Protein AF-A0A543CCF9-F1 (afdb_monomer_lite)

Organism: NCBI:txid1490222

InterPro domains:
  IPR021235 Protein of unknown function DUF2637 [PF10935] (17-139)

Secondary structure (DSSP, 8-state):
--HHHHHHHHHHHHHHHHHHHHHHHHHHHHHHHHHHHHHHTT--THHHHHHHHHHHHHHHHHHHHHHHHHHHTTTGGG-GGGHHHHHHHHHHHHHHHHHHHHHHHTT-----HHHHHHHHHHHHHHHHHHHHHHHHHHHHHHHHTS--------TTTHHHHHHHHHHHHHHHHTTPPPPHHHHHHHHT--HHHHHHHHHHHHHHHHHTT-

Structure (mmCIF, N/CA/C/O backbone):
data_AF-A0A543CCF9-F1
#
_entry.id   AF-A0A543CCF9-F1
#
loop_
_atom_site.group_PDB
_atom_site.id
_atom_site.type_symbol
_atom_site.label_atom_id
_atom_site.label_alt_id
_atom_site.label_comp_id
_atom_site.label_asym_id
_atom_site.label_entity_id
_atom_site.label_seq_id
_atom_site.pdbx_PDB_ins_code
_atom_site.Cartn_x
_atom_site.Cartn_y
_atom_site.Cartn_z
_atom_site.occupancy
_atom_site.B_iso_or_equiv
_atom_site.auth_seq_id
_atom_site.auth_comp_id
_atom_site.auth_asym_id
_atom_site.auth_atom_id
_atom_site.pdbx_PDB_model_num
ATOM 1 N N . MET A 1 1 ? -33.765 10.198 -21.885 1.00 61.25 1 MET A N 1
ATOM 2 C CA . MET A 1 1 ? -32.516 10.783 -21.337 1.00 61.25 1 MET A CA 1
ATOM 3 C C . MET A 1 1 ? -32.286 12.115 -22.049 1.00 61.25 1 MET A C 1
ATOM 5 O O . MET A 1 1 ? -32.436 12.131 -23.263 1.00 61.25 1 MET A O 1
ATOM 9 N N . SER A 1 2 ? -32.039 13.236 -21.355 1.00 86.75 2 SER A N 1
ATOM 10 C CA . SER A 1 2 ? -31.887 14.538 -22.040 1.00 86.75 2 SER A CA 1
ATOM 11 C C . SER A 1 2 ? -30.542 14.617 -22.780 1.00 86.75 2 SER A C 1
ATOM 13 O O . SER A 1 2 ? -29.567 14.004 -22.338 1.00 86.75 2 SER A O 1
ATOM 15 N N . ALA A 1 3 ? -30.461 15.388 -23.872 1.00 85.94 3 ALA A N 1
ATOM 16 C CA . ALA A 1 3 ? -29.223 15.572 -24.645 1.00 85.94 3 ALA A CA 1
ATOM 17 C C . ALA A 1 3 ? -28.039 16.038 -23.771 1.00 85.94 3 ALA A C 1
ATOM 19 O O . ALA A 1 3 ? -26.904 15.611 -23.967 1.00 85.94 3 ALA A O 1
ATOM 20 N N . ARG A 1 4 ? -28.318 16.839 -22.731 1.00 86.94 4 ARG A N 1
ATOM 21 C CA . ARG A 1 4 ? -27.327 17.304 -21.750 1.00 86.94 4 ARG A CA 1
ATOM 22 C C . ARG A 1 4 ? -26.763 16.166 -20.894 1.00 86.94 4 ARG A C 1
ATOM 24 O O . ARG A 1 4 ? -25.576 16.170 -20.580 1.00 86.94 4 ARG A O 1
ATOM 31 N N . THR A 1 5 ? -27.593 15.193 -20.517 1.00 87.88 5 THR A N 1
ATOM 32 C CA . THR A 1 5 ? -27.150 14.015 -19.757 1.00 87.88 5 THR A CA 1
ATOM 33 C C . THR A 1 5 ? -26.280 13.105 -20.624 1.00 87.88 5 THR A C 1
ATOM 35 O O . THR A 1 5 ? -25.243 12.655 -20.152 1.00 87.88 5 THR A O 1
ATOM 38 N N . ILE A 1 6 ? -26.653 12.895 -21.893 1.00 88.88 6 ILE A N 1
ATOM 39 C CA . ILE A 1 6 ? -25.871 12.086 -22.843 1.00 88.88 6 ILE A CA 1
ATOM 40 C C . ILE A 1 6 ? -24.497 12.719 -23.078 1.00 88.88 6 ILE A C 1
ATOM 42 O O . ILE A 1 6 ? -23.485 12.046 -22.905 1.00 88.88 6 ILE A O 1
ATOM 46 N N . ALA A 1 7 ? -24.450 14.020 -23.387 1.00 90.75 7 ALA A N 1
ATOM 47 C CA . ALA A 1 7 ? -23.193 14.737 -23.594 1.00 90.75 7 ALA A CA 1
ATOM 48 C C . ALA A 1 7 ? -22.277 14.642 -22.364 1.00 90.75 7 ALA A C 1
ATOM 50 O O . ALA A 1 7 ? -21.108 14.298 -22.496 1.00 90.75 7 ALA A O 1
ATOM 51 N N . ARG A 1 8 ? -22.821 14.844 -21.154 1.00 90.50 8 ARG A N 1
ATOM 52 C CA . ARG A 1 8 ? -22.061 14.702 -19.903 1.00 90.50 8 ARG A CA 1
ATOM 53 C C . ARG A 1 8 ? -21.495 13.292 -19.728 1.00 90.50 8 ARG A C 1
ATOM 55 O O . ARG A 1 8 ? -20.324 13.160 -19.389 1.00 90.50 8 ARG A O 1
ATOM 62 N N . THR A 1 9 ? -22.301 12.252 -19.938 1.00 92.06 9 THR A N 1
ATOM 63 C CA . THR A 1 9 ? -21.843 10.860 -19.806 1.00 92.06 9 THR A CA 1
ATOM 64 C C . THR A 1 9 ? -20.747 10.538 -20.815 1.00 92.06 9 THR A C 1
ATOM 66 O O . THR A 1 9 ? -19.740 9.948 -20.438 1.00 92.06 9 THR A O 1
ATOM 69 N N . VAL A 1 10 ? -20.900 10.976 -22.068 1.00 94.81 10 VAL A N 1
ATOM 70 C CA . VAL A 1 10 ? -19.885 10.791 -23.113 1.00 94.81 10 VAL A CA 1
ATOM 71 C C . VAL A 1 10 ? -18.591 11.517 -22.750 1.00 94.81 10 VAL A C 1
ATOM 73 O O . VAL A 1 10 ? -17.527 10.913 -22.820 1.00 94.81 10 VAL A O 1
ATOM 76 N N . THR A 1 11 ? -18.655 12.771 -22.294 1.00 93.56 11 THR A N 1
ATOM 77 C CA . THR A 1 11 ? -17.462 13.516 -21.867 1.00 93.56 11 THR A CA 1
ATOM 78 C C . THR A 1 11 ? -16.749 12.830 -20.704 1.00 93.56 11 THR A C 1
ATOM 80 O O . THR A 1 11 ? -15.538 12.654 -20.763 1.00 93.56 11 THR A O 1
ATOM 83 N N . VAL A 1 12 ? -17.479 12.392 -19.673 1.00 95.25 12 VAL A N 1
ATOM 84 C CA . VAL A 1 12 ? -16.885 11.673 -18.533 1.00 95.25 12 VAL A CA 1
ATOM 85 C C . VAL A 1 12 ? -16.248 10.357 -18.983 1.00 95.25 12 VAL A C 1
ATOM 87 O O . VAL A 1 12 ? -15.141 10.045 -18.552 1.00 95.25 12 VAL A O 1
ATOM 90 N N . ALA A 1 13 ? -16.906 9.608 -19.871 1.00 93.62 13 ALA A N 1
ATOM 91 C CA . ALA A 1 13 ? -16.356 8.370 -20.413 1.00 93.62 13 ALA A CA 1
ATOM 92 C C . ALA A 1 13 ? -15.065 8.624 -21.205 1.00 93.62 13 ALA A C 1
ATOM 94 O O . ALA A 1 13 ? -14.069 7.943 -20.980 1.00 93.62 13 ALA A O 1
ATOM 95 N N . LEU A 1 14 ? -15.048 9.640 -22.073 1.00 95.19 14 LEU A N 1
ATOM 96 C CA . LEU A 1 14 ? -13.860 10.020 -22.841 1.00 95.19 14 LEU A CA 1
ATOM 97 C C . LEU A 1 14 ? -12.712 10.479 -21.937 1.00 95.19 14 LEU A C 1
ATOM 99 O O . LEU A 1 14 ? -11.577 10.065 -22.151 1.00 95.19 14 LEU A O 1
ATOM 103 N N . MET A 1 15 ? -12.997 11.278 -20.904 1.00 89.81 15 MET A N 1
ATOM 104 C CA . MET A 1 15 ? -11.997 11.664 -19.902 1.00 89.81 15 MET A CA 1
ATOM 105 C C . MET A 1 15 ? -11.441 10.439 -19.172 1.00 89.81 15 MET A C 1
ATOM 107 O O . MET A 1 15 ? -10.231 10.331 -19.008 1.00 89.81 15 MET A O 1
ATOM 111 N N . GLY A 1 16 ? -12.304 9.500 -18.773 1.00 92.06 16 GLY A N 1
ATOM 112 C CA . GLY A 1 16 ? -11.886 8.255 -18.131 1.00 92.06 16 GLY A CA 1
ATOM 113 C C . GLY A 1 16 ? -10.968 7.420 -19.024 1.00 92.06 16 GLY A C 1
ATOM 114 O O . GLY A 1 16 ? -9.906 6.995 -18.580 1.00 92.06 16 GLY A O 1
ATOM 115 N N . VAL A 1 17 ? -11.329 7.248 -20.299 1.00 93.94 17 VAL A N 1
ATOM 116 C CA . VAL A 1 17 ? -10.490 6.545 -21.283 1.00 93.94 17 VAL A CA 1
ATOM 117 C C . VAL A 1 17 ? -9.148 7.254 -21.469 1.00 93.94 17 VAL A C 1
ATOM 119 O O . VAL A 1 17 ? -8.111 6.599 -21.435 1.00 93.94 17 VAL A O 1
ATOM 122 N N . ALA A 1 18 ? -9.145 8.581 -21.615 1.00 89.75 18 ALA A N 1
ATOM 123 C CA . ALA A 1 18 ? -7.915 9.353 -21.782 1.00 89.75 18 ALA A CA 1
ATOM 124 C C . ALA A 1 18 ? -6.978 9.228 -20.569 1.00 89.75 18 ALA A C 1
ATOM 126 O O . ALA A 1 18 ? -5.776 9.042 -20.742 1.00 89.75 18 ALA A O 1
ATOM 127 N N . VAL A 1 19 ? -7.525 9.272 -19.348 1.00 93.31 19 VAL A N 1
ATOM 128 C CA . VAL A 1 19 ? -6.752 9.064 -18.116 1.00 93.31 19 VAL A CA 1
ATOM 129 C C . VAL A 1 19 ? 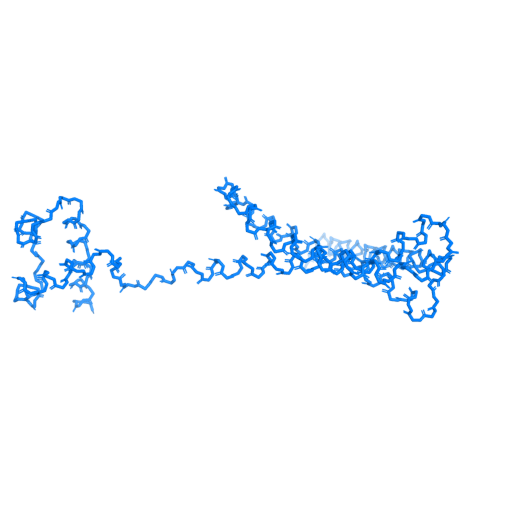-6.164 7.656 -18.074 1.00 93.31 19 VAL A C 1
ATOM 131 O O . VAL A 1 19 ? -4.975 7.522 -17.816 1.00 93.31 19 VAL A O 1
ATOM 134 N N . LEU A 1 20 ? -6.946 6.618 -18.387 1.00 91.31 20 LEU A N 1
ATOM 135 C CA . LEU A 1 20 ? -6.449 5.237 -18.403 1.00 91.31 20 LEU A CA 1
ATOM 136 C C . LEU A 1 20 ? -5.295 5.048 -19.396 1.00 91.31 20 LEU A C 1
ATOM 138 O O . LEU A 1 20 ? -4.309 4.394 -19.066 1.00 91.31 20 LEU A O 1
ATOM 142 N N . VAL A 1 21 ? -5.399 5.645 -20.587 1.00 90.94 21 VAL A N 1
ATOM 143 C CA . VAL A 1 21 ? -4.328 5.608 -21.594 1.00 90.94 21 VAL A CA 1
ATOM 144 C C . VAL A 1 21 ? -3.075 6.319 -21.082 1.00 90.94 21 VAL A C 1
ATOM 146 O O . VAL A 1 21 ? -1.991 5.749 -21.154 1.00 90.94 21 VAL A O 1
ATOM 149 N N . ALA A 1 22 ? -3.214 7.521 -20.518 1.00 84.94 22 ALA A N 1
ATOM 150 C CA . ALA A 1 22 ? -2.084 8.271 -19.969 1.00 84.94 22 ALA A CA 1
ATOM 151 C C . ALA A 1 22 ? -1.413 7.543 -18.790 1.00 84.94 22 ALA A C 1
ATOM 153 O O . ALA A 1 22 ? -0.189 7.523 -18.690 1.00 84.94 22 ALA A O 1
ATOM 154 N N . THR A 1 23 ? -2.195 6.902 -17.914 1.00 81.06 23 THR A N 1
ATOM 155 C CA . THR A 1 23 ? -1.664 6.074 -16.823 1.00 81.06 23 THR A CA 1
ATOM 156 C C . THR A 1 23 ? -0.923 4.854 -17.359 1.00 81.06 23 THR A C 1
ATOM 158 O O . THR A 1 23 ? 0.157 4.544 -16.864 1.00 81.06 23 THR A O 1
ATOM 161 N N . GLY A 1 24 ? -1.465 4.179 -18.377 1.00 85.00 24 GLY A N 1
ATOM 162 C CA . GLY A 1 24 ? -0.802 3.044 -19.019 1.00 85.00 24 GLY A CA 1
ATOM 163 C C . GLY A 1 24 ? 0.536 3.425 -19.661 1.00 85.00 24 GLY A C 1
ATOM 164 O O . GLY A 1 24 ? 1.522 2.716 -19.473 1.00 85.00 24 GLY A O 1
ATOM 165 N N . ASP A 1 25 ? 0.590 4.562 -20.360 1.00 84.81 25 ASP A N 1
ATOM 166 C CA . ASP A 1 25 ? 1.826 5.090 -20.953 1.00 84.81 25 ASP A CA 1
ATOM 167 C C . ASP A 1 25 ? 2.860 5.459 -19.880 1.00 84.81 25 ASP A C 1
ATOM 169 O O . ASP A 1 25 ? 4.002 4.999 -19.927 1.00 84.81 25 ASP A O 1
ATOM 173 N N . GLY A 1 26 ? 2.443 6.196 -18.846 1.00 75.12 26 GLY A N 1
ATOM 174 C CA . GLY A 1 26 ? 3.312 6.536 -17.718 1.00 75.12 26 GLY A CA 1
ATOM 175 C C . GLY A 1 26 ? 3.850 5.299 -16.991 1.00 75.12 26 GLY A C 1
ATOM 176 O O . GLY A 1 26 ? 5.027 5.255 -16.632 1.00 75.12 26 GLY A O 1
ATOM 177 N N . PHE A 1 27 ? 3.024 4.261 -16.830 1.00 81.25 27 PHE A N 1
ATOM 178 C CA . PHE A 1 27 ? 3.447 2.984 -16.256 1.00 81.25 27 PHE A CA 1
ATOM 179 C C . PHE A 1 27 ? 4.501 2.291 -17.130 1.00 81.25 27 PHE A C 1
ATOM 181 O O . PHE A 1 27 ? 5.535 1.860 -16.620 1.00 81.25 27 PHE A O 1
ATOM 188 N N . ALA A 1 28 ? 4.288 2.231 -18.447 1.00 81.50 28 ALA A N 1
ATOM 189 C CA . ALA A 1 28 ? 5.242 1.634 -19.378 1.00 81.50 28 ALA A CA 1
ATOM 190 C C . ALA A 1 28 ? 6.590 2.376 -19.383 1.00 81.50 28 ALA A C 1
ATOM 192 O O . ALA A 1 28 ? 7.643 1.737 -19.364 1.00 81.50 28 ALA A O 1
ATOM 193 N N . GLN A 1 29 ? 6.570 3.713 -19.351 1.00 76.25 29 GLN A N 1
ATOM 194 C CA . GLN A 1 29 ? 7.781 4.535 -19.271 1.00 76.25 29 GLN A CA 1
ATOM 195 C C . GLN A 1 29 ? 8.519 4.348 -17.940 1.00 76.25 29 GLN A C 1
ATOM 197 O O . GLN A 1 29 ? 9.740 4.190 -17.936 1.00 76.25 29 GLN A O 1
ATOM 202 N N . SER A 1 30 ? 7.789 4.307 -16.821 1.00 76.69 30 SER A N 1
ATOM 203 C CA . SER A 1 30 ? 8.354 4.033 -15.495 1.00 76.69 30 SER A CA 1
ATOM 204 C C . SER A 1 30 ? 9.035 2.661 -15.452 1.00 76.69 30 SER A C 1
ATOM 206 O O . SER A 1 30 ? 10.195 2.546 -15.048 1.00 76.69 30 SER A O 1
ATOM 208 N N . TYR A 1 31 ? 8.352 1.629 -15.960 1.00 87.62 31 TYR A N 1
ATOM 209 C CA . TYR A 1 31 ? 8.894 0.275 -16.040 1.00 87.62 31 TYR A CA 1
ATOM 210 C C . TYR A 1 31 ? 10.161 0.226 -16.900 1.00 87.62 31 TYR A C 1
ATOM 212 O O . TYR A 1 31 ? 11.178 -0.319 -16.470 1.00 87.62 31 TYR A O 1
ATOM 220 N N . ALA A 1 32 ? 10.124 0.818 -18.099 1.00 82.25 32 ALA A N 1
ATOM 221 C CA . ALA A 1 32 ? 11.263 0.843 -19.013 1.00 82.25 32 ALA A CA 1
ATOM 222 C C . ALA A 1 32 ? 12.471 1.579 -18.414 1.00 82.25 32 ALA A C 1
ATOM 224 O O . ALA A 1 32 ? 13.597 1.103 -18.547 1.00 82.25 32 ALA A O 1
ATOM 225 N N . GLY A 1 33 ? 12.243 2.693 -17.712 1.00 76.06 33 GLY A N 1
ATOM 226 C CA . GLY A 1 33 ? 13.294 3.440 -17.022 1.00 76.06 33 GLY A CA 1
ATOM 227 C C . GLY A 1 33 ? 13.956 2.631 -15.905 1.00 76.06 33 GLY A C 1
ATOM 228 O O . GLY A 1 33 ? 15.181 2.529 -15.864 1.00 76.06 33 GLY A O 1
ATOM 229 N N . LEU A 1 34 ? 13.162 1.998 -15.033 1.00 76.81 34 LEU A N 1
ATOM 230 C CA . LEU A 1 34 ? 13.679 1.159 -13.944 1.00 76.81 34 LEU A CA 1
ATOM 231 C C . LEU A 1 34 ? 14.393 -0.094 -14.465 1.00 76.81 34 LEU A C 1
ATOM 233 O O . LEU A 1 34 ? 15.421 -0.492 -13.917 1.00 76.81 34 LEU A O 1
ATOM 237 N N . TYR A 1 35 ? 13.871 -0.709 -15.527 1.00 83.62 35 TYR A N 1
ATOM 238 C CA . TYR A 1 35 ? 14.511 -1.845 -16.183 1.00 83.62 35 TYR A CA 1
ATOM 239 C C . TYR A 1 35 ? 15.852 -1.444 -16.812 1.00 83.62 35 TYR A C 1
ATOM 241 O O . TYR A 1 35 ? 16.854 -2.120 -16.584 1.00 83.62 35 TYR A O 1
ATOM 249 N N . GLY A 1 36 ? 15.885 -0.329 -17.552 1.00 80.25 36 GLY A N 1
ATOM 250 C CA . GLY A 1 36 ? 17.105 0.216 -18.150 1.00 80.25 36 GLY A CA 1
ATOM 251 C C . GLY A 1 36 ? 18.172 0.491 -17.094 1.00 80.25 36 GLY A C 1
ATOM 252 O O . GLY A 1 36 ? 19.283 -0.032 -17.187 1.00 80.25 36 GLY A O 1
ATOM 253 N N . TRP A 1 37 ? 17.790 1.181 -16.019 1.00 81.38 37 TRP A N 1
ATOM 254 C CA . TRP A 1 37 ? 18.670 1.442 -14.884 1.00 81.38 37 TRP A CA 1
ATOM 255 C C . TRP A 1 37 ? 19.217 0.147 -14.268 1.00 81.38 37 TRP A C 1
ATOM 257 O O . TRP A 1 37 ? 20.422 0.024 -14.065 1.00 81.38 37 TRP A O 1
ATOM 267 N N . ALA A 1 38 ? 18.372 -0.865 -14.046 1.00 78.88 38 ALA A N 1
ATOM 268 C CA . ALA A 1 38 ? 18.817 -2.158 -13.530 1.00 78.88 38 ALA A CA 1
ATOM 269 C C . ALA A 1 38 ? 19.849 -2.829 -14.456 1.00 78.88 38 ALA A C 1
ATOM 271 O O . ALA A 1 38 ? 20.854 -3.358 -13.976 1.00 78.88 38 ALA A O 1
ATOM 272 N N . THR A 1 39 ? 19.628 -2.782 -15.774 1.00 83.94 39 THR A N 1
ATOM 273 C CA . THR A 1 39 ? 20.552 -3.369 -16.756 1.00 83.94 39 THR A CA 1
ATOM 274 C C . THR A 1 39 ? 21.887 -2.647 -16.856 1.00 83.94 39 THR A C 1
ATOM 276 O O . THR A 1 39 ? 22.918 -3.305 -16.988 1.00 83.94 39 THR A O 1
ATOM 279 N N . GLU A 1 40 ? 21.885 -1.319 -16.744 1.00 81.12 40 GLU A N 1
ATOM 280 C CA . GLU A 1 40 ? 23.102 -0.502 -16.723 1.00 81.12 40 GLU A CA 1
ATOM 281 C C . GLU A 1 40 ? 23.945 -0.763 -15.466 1.00 81.12 40 GLU A C 1
ATOM 283 O O . GLU A 1 40 ? 25.168 -0.664 -15.512 1.00 81.12 40 GLU A O 1
ATOM 288 N N . HIS A 1 41 ? 23.307 -1.183 -14.369 1.00 75.31 41 HIS A N 1
ATOM 289 C CA . HIS A 1 41 ? 23.950 -1.464 -13.081 1.00 75.31 41 HIS A CA 1
ATOM 290 C C . HIS A 1 41 ? 24.211 -2.965 -12.851 1.00 75.31 41 HIS A C 1
ATOM 292 O O . HIS A 1 41 ? 24.316 -3.432 -11.716 1.00 75.31 41 HIS A O 1
ATOM 298 N N . GLY A 1 42 ? 24.321 -3.744 -13.933 1.00 74.06 42 GLY A N 1
ATOM 299 C CA . GLY A 1 42 ? 24.798 -5.132 -13.896 1.00 74.06 42 GLY A CA 1
ATOM 300 C C . GLY A 1 42 ? 23.758 -6.182 -13.490 1.00 74.06 42 GLY A C 1
ATOM 301 O O . GLY A 1 42 ? 24.094 -7.363 -13.353 1.00 74.06 42 GLY A O 1
ATOM 302 N N . LEU A 1 43 ? 22.484 -5.807 -13.320 1.00 75.56 43 LEU A N 1
ATOM 303 C CA . LEU A 1 43 ? 21.403 -6.786 -13.220 1.00 75.56 43 LEU A CA 1
ATOM 304 C C . LEU A 1 43 ? 21.039 -7.247 -14.634 1.00 75.56 43 LEU A C 1
ATOM 306 O O . LEU A 1 43 ? 20.688 -6.449 -15.493 1.00 75.56 43 LEU A O 1
ATOM 310 N N . HIS A 1 44 ? 21.084 -8.552 -14.893 1.00 81.00 44 HIS A N 1
ATOM 311 C CA . HIS A 1 44 ? 20.765 -9.101 -16.213 1.00 81.00 44 HIS A CA 1
ATOM 312 C C . HIS A 1 44 ? 19.690 -10.186 -16.146 1.00 81.00 44 HIS A C 1
ATOM 314 O O . HIS A 1 44 ? 19.450 -10.810 -15.106 1.00 81.00 44 HIS A O 1
ATOM 320 N N . GLY A 1 45 ? 19.034 -10.408 -17.288 1.00 85.00 45 GLY A N 1
ATOM 321 C CA . GLY A 1 45 ? 17.998 -11.423 -17.455 1.00 85.00 45 GLY A CA 1
ATOM 322 C C . GLY A 1 45 ? 16.820 -11.215 -16.503 1.00 85.00 45 GLY A C 1
ATOM 323 O O . GLY A 1 45 ? 16.311 -10.105 -16.344 1.00 85.00 45 GLY A O 1
ATOM 324 N N . TRP A 1 46 ? 16.400 -12.290 -15.838 1.00 84.06 46 TRP A N 1
ATOM 325 C CA . TRP A 1 46 ? 15.230 -12.288 -14.955 1.00 84.06 46 TRP A CA 1
ATOM 326 C C . TRP A 1 46 ? 15.358 -11.325 -13.760 1.00 84.06 46 TRP A C 1
ATOM 328 O O . TRP A 1 46 ? 14.346 -10.825 -13.267 1.00 84.06 46 TRP A O 1
ATOM 338 N N . LYS A 1 47 ? 16.585 -11.017 -13.309 1.00 75.81 47 LYS A N 1
ATOM 339 C CA . LYS A 1 47 ? 16.821 -10.097 -12.183 1.00 75.81 47 LYS A CA 1
ATOM 340 C C . LYS A 1 47 ? 16.469 -8.653 -12.540 1.00 75.81 47 LYS A C 1
ATOM 342 O O . LYS A 1 47 ? 15.802 -7.988 -11.756 1.00 75.81 47 LYS A O 1
ATOM 347 N N . ALA A 1 48 ? 16.853 -8.195 -13.733 1.00 79.75 48 ALA A N 1
ATOM 348 C CA . ALA A 1 48 ? 16.496 -6.860 -14.214 1.00 79.75 48 ALA A CA 1
ATOM 349 C C . ALA A 1 48 ? 14.988 -6.723 -14.451 1.00 79.75 48 ALA A C 1
ATOM 351 O O . ALA A 1 48 ? 14.401 -5.713 -14.086 1.00 79.75 48 ALA A O 1
ATOM 352 N N . GLN A 1 49 ? 14.341 -7.764 -14.988 1.00 85.06 49 GLN A N 1
ATOM 353 C CA . GLN A 1 49 ? 12.885 -7.777 -15.204 1.00 85.06 49 GLN A CA 1
ATOM 354 C C . GLN A 1 49 ? 12.088 -7.719 -13.892 1.00 85.06 49 GLN A C 1
ATOM 356 O O . GLN A 1 49 ? 10.995 -7.154 -13.851 1.00 85.06 49 GLN A O 1
ATOM 361 N N . SER A 1 50 ? 12.638 -8.295 -12.819 1.00 79.38 50 SER A N 1
ATOM 362 C CA . SER A 1 50 ? 12.001 -8.338 -11.497 1.00 79.38 50 SER A CA 1
ATOM 363 C C . SER A 1 50 ? 12.201 -7.052 -10.688 1.00 79.38 50 SER A C 1
ATOM 365 O O . SER A 1 50 ? 11.459 -6.811 -9.738 1.00 79.38 50 SER A O 1
ATOM 367 N N . PHE A 1 51 ? 13.188 -6.223 -11.043 1.00 80.19 51 PHE A N 1
ATOM 368 C CA . PHE A 1 51 ? 13.526 -5.014 -10.295 1.00 80.19 51 PHE A CA 1
ATOM 369 C C . PHE A 1 51 ? 12.387 -3.973 -10.276 1.00 80.19 51 PHE A C 1
ATOM 371 O O . PHE A 1 51 ? 11.995 -3.583 -9.174 1.00 80.19 51 PHE A O 1
ATOM 378 N N . PRO A 1 52 ? 11.771 -3.585 -11.415 1.00 82.19 52 PRO A N 1
ATOM 379 C CA . PRO A 1 52 ? 10.623 -2.677 -11.396 1.00 82.19 52 PRO A CA 1
ATOM 380 C C . PRO A 1 52 ? 9.437 -3.238 -10.597 1.00 82.19 52 PRO A C 1
ATOM 382 O O . PRO A 1 52 ? 8.847 -2.530 -9.790 1.00 82.19 52 PRO A O 1
ATOM 385 N N . LEU A 1 53 ? 9.152 -4.540 -10.733 1.00 83.50 53 LEU A N 1
ATOM 386 C CA . LEU A 1 53 ? 8.050 -5.202 -10.017 1.00 83.50 53 LEU A CA 1
ATOM 387 C C . LEU A 1 53 ? 8.229 -5.161 -8.494 1.00 83.50 53 LEU A C 1
ATOM 389 O O . LEU A 1 53 ? 7.264 -5.030 -7.744 1.00 83.50 53 LEU A O 1
ATOM 393 N N . MET A 1 54 ? 9.470 -5.281 -8.023 1.00 77.75 54 MET A N 1
ATOM 394 C CA . MET A 1 54 ? 9.794 -5.182 -6.604 1.00 77.75 54 MET A CA 1
ATOM 395 C C . MET A 1 54 ? 9.576 -3.761 -6.067 1.00 77.75 54 MET A C 1
ATOM 397 O O . MET A 1 54 ? 9.079 -3.601 -4.950 1.00 77.75 54 MET A O 1
ATOM 401 N N . VAL A 1 55 ? 9.919 -2.739 -6.858 1.00 76.44 55 VAL A N 1
ATOM 402 C CA . VAL A 1 55 ? 9.647 -1.331 -6.531 1.00 76.44 55 VAL A CA 1
ATOM 403 C C . VAL A 1 55 ? 8.137 -1.076 -6.487 1.00 76.44 55 VAL A C 1
ATOM 405 O O . VAL A 1 55 ? 7.655 -0.484 -5.523 1.00 76.44 55 VAL A O 1
ATOM 408 N N . ASP A 1 56 ? 7.374 -1.598 -7.448 1.00 81.56 56 ASP A N 1
ATOM 409 C CA . ASP A 1 56 ? 5.911 -1.473 -7.474 1.00 81.56 56 ASP A CA 1
ATOM 410 C C . ASP A 1 56 ? 5.251 -2.134 -6.256 1.00 81.56 56 ASP A C 1
ATOM 412 O O . ASP A 1 56 ? 4.363 -1.553 -5.631 1.00 81.56 56 ASP A O 1
ATOM 416 N N . LEU A 1 57 ? 5.709 -3.329 -5.861 1.00 75.00 57 LEU A N 1
ATOM 417 C CA . LEU A 1 57 ? 5.212 -4.006 -4.660 1.00 75.00 57 LEU A CA 1
ATOM 418 C C . LEU A 1 57 ? 5.468 -3.169 -3.399 1.00 75.00 57 LEU A C 1
ATOM 420 O O . LEU A 1 57 ? 4.605 -3.084 -2.525 1.00 75.00 57 LEU A O 1
ATOM 424 N N . PHE A 1 58 ? 6.635 -2.527 -3.310 1.00 70.06 58 PHE A N 1
ATOM 425 C CA . PHE A 1 58 ? 6.963 -1.624 -2.211 1.00 70.06 58 PHE A CA 1
ATOM 426 C C . PHE A 1 58 ? 6.043 -0.400 -2.183 1.00 70.06 58 PHE A C 1
ATOM 428 O O . PHE A 1 58 ? 5.521 -0.061 -1.119 1.00 70.06 58 PHE A O 1
ATOM 435 N N . ILE A 1 59 ? 5.809 0.230 -3.338 1.00 72.62 59 ILE A N 1
ATOM 436 C CA . ILE A 1 59 ? 4.879 1.358 -3.462 1.00 72.62 59 ILE A CA 1
ATOM 437 C C . ILE A 1 59 ? 3.482 0.919 -3.019 1.00 72.62 59 ILE A C 1
ATOM 439 O O . ILE A 1 59 ? 2.900 1.564 -2.151 1.00 72.62 59 ILE A O 1
ATOM 443 N N . GLY A 1 60 ? 2.989 -0.225 -3.504 1.00 74.38 60 GLY A N 1
ATOM 444 C CA . GLY A 1 60 ? 1.681 -0.759 -3.124 1.00 74.38 60 GLY A CA 1
ATOM 445 C C . GLY A 1 60 ? 1.553 -1.020 -1.620 1.00 74.38 60 GLY A C 1
ATOM 446 O O . GLY A 1 60 ? 0.559 -0.642 -1.004 1.00 74.38 60 GLY A O 1
ATOM 447 N N . VAL A 1 61 ? 2.571 -1.607 -0.985 1.00 74.31 61 VAL A N 1
ATOM 448 C CA . VAL A 1 61 ? 2.574 -1.815 0.472 1.00 74.31 61 VAL A CA 1
ATOM 449 C C . VAL A 1 61 ? 2.606 -0.479 1.229 1.00 74.31 61 VAL A C 1
ATOM 451 O O . VAL A 1 61 ? 1.867 -0.308 2.202 1.00 74.31 61 VAL A O 1
ATOM 454 N N . GLY A 1 62 ? 3.413 0.486 0.782 1.00 65.62 62 GLY A N 1
ATOM 455 C CA . GLY A 1 62 ? 3.476 1.829 1.359 1.00 65.62 62 GLY A CA 1
ATOM 456 C C . GLY A 1 62 ? 2.150 2.586 1.249 1.00 65.62 62 GLY A C 1
ATOM 457 O O . GLY A 1 62 ? 1.669 3.134 2.243 1.00 65.62 62 GLY A O 1
ATOM 458 N N . GLU A 1 63 ? 1.519 2.557 0.075 1.00 77.19 63 GLU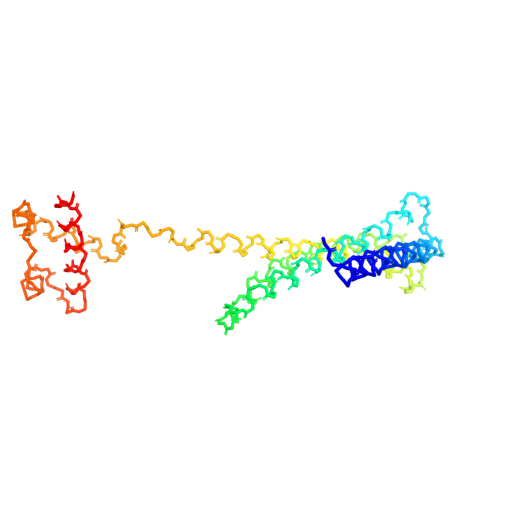 A N 1
ATOM 459 C CA . GLU A 1 63 ? 0.207 3.155 -0.180 1.00 77.19 63 GLU A CA 1
ATOM 460 C C . GLU A 1 63 ? -0.882 2.512 0.675 1.00 77.19 63 GLU A C 1
ATOM 462 O O . GLU A 1 63 ? -1.655 3.228 1.310 1.00 77.19 63 GLU A O 1
ATOM 467 N N . LEU A 1 64 ? -0.910 1.180 0.779 1.00 71.62 64 LEU A N 1
ATOM 468 C CA . LEU A 1 64 ? -1.839 0.476 1.664 1.00 71.62 64 LEU A CA 1
ATOM 469 C C . LEU A 1 64 ? -1.617 0.860 3.129 1.00 71.62 64 LEU A C 1
ATOM 471 O O . LEU A 1 64 ? -2.582 1.105 3.848 1.00 71.62 64 LEU A O 1
ATOM 475 N N . GLY A 1 65 ? -0.362 0.970 3.573 1.00 65.19 65 GLY A N 1
ATOM 476 C CA . GLY A 1 65 ? -0.018 1.418 4.921 1.00 65.19 65 GLY A CA 1
ATOM 477 C C . GLY A 1 65 ? -0.482 2.849 5.211 1.00 65.19 65 GLY A C 1
ATOM 478 O O . GLY A 1 65 ? -1.041 3.107 6.281 1.00 65.19 65 GLY A O 1
ATOM 479 N N . LEU A 1 66 ? -0.300 3.771 4.259 1.00 61.41 66 LEU A N 1
ATOM 480 C CA . LEU A 1 66 ? -0.760 5.160 4.354 1.00 61.41 66 LEU A CA 1
ATOM 481 C C . LEU A 1 66 ? -2.284 5.273 4.288 1.00 61.41 66 LEU A C 1
ATOM 483 O O . LEU A 1 66 ? -2.870 6.019 5.066 1.00 61.41 66 LEU A O 1
ATOM 487 N N . PHE A 1 67 ? -2.940 4.508 3.420 1.00 71.50 67 PHE A N 1
ATOM 488 C CA . PHE A 1 67 ? -4.397 4.433 3.333 1.00 71.50 67 PHE A CA 1
ATOM 489 C C . PHE A 1 67 ? -4.997 3.915 4.642 1.00 71.50 67 PHE A C 1
ATOM 491 O O . PHE A 1 67 ? -5.912 4.507 5.217 1.00 71.50 67 PHE A O 1
ATOM 498 N N . LEU A 1 68 ? -4.408 2.846 5.174 1.00 66.56 68 LEU A N 1
ATOM 499 C CA . LEU A 1 68 ? -4.779 2.244 6.442 1.00 66.56 68 LEU A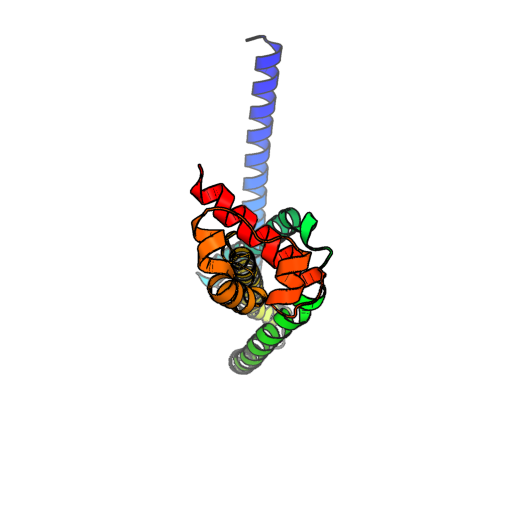 CA 1
ATOM 500 C C . LEU A 1 68 ? -4.561 3.231 7.605 1.00 66.56 68 LEU A C 1
ATOM 502 O O . LEU A 1 68 ? -5.410 3.330 8.495 1.00 66.56 68 LEU A O 1
ATOM 506 N N . LEU A 1 69 ? -3.466 3.998 7.582 1.00 64.00 69 LEU A N 1
ATOM 507 C CA . LEU A 1 69 ? -3.187 5.081 8.528 1.00 64.00 69 LEU A CA 1
ATOM 508 C C . LEU A 1 69 ? -4.186 6.236 8.404 1.00 64.00 69 LEU A C 1
ATOM 510 O O . LEU A 1 69 ? -4.616 6.761 9.423 1.00 64.00 69 LEU A O 1
ATOM 514 N N . ALA A 1 70 ? -4.570 6.622 7.189 1.00 66.31 70 ALA A N 1
ATOM 515 C CA . ALA A 1 70 ? -5.532 7.689 6.940 1.00 66.31 70 ALA A CA 1
ATOM 516 C C . ALA A 1 70 ? -6.927 7.324 7.469 1.00 66.31 70 ALA A C 1
ATOM 518 O O . ALA A 1 70 ? -7.571 8.151 8.114 1.00 66.31 70 ALA A O 1
ATOM 519 N N . ILE A 1 71 ? -7.354 6.068 7.289 1.00 70.00 71 ILE A N 1
ATOM 520 C CA . ILE A 1 71 ? -8.598 5.540 7.875 1.00 70.00 71 ILE A CA 1
ATOM 521 C C . ILE A 1 71 ? -8.545 5.582 9.412 1.00 70.00 71 ILE A C 1
ATOM 523 O O . ILE A 1 71 ? -9.523 5.955 10.059 1.00 70.00 71 ILE A O 1
ATOM 527 N N . ASP A 1 72 ? -7.396 5.255 10.009 1.00 63.81 72 ASP A N 1
ATOM 528 C CA . ASP A 1 72 ? -7.231 5.189 11.468 1.00 63.81 72 ASP A CA 1
ATOM 529 C C . ASP A 1 72 ? -6.775 6.476 12.147 1.00 63.81 72 ASP A C 1
ATOM 531 O O . ASP A 1 72 ? -6.771 6.556 13.379 1.00 63.81 72 ASP A O 1
ATOM 535 N N . GLY A 1 73 ? -6.391 7.495 11.381 1.00 52.50 73 GLY A N 1
ATOM 536 C CA . GLY A 1 73 ? -5.841 8.751 11.889 1.00 52.50 73 GLY A CA 1
ATOM 537 C C . GLY A 1 73 ? -6.772 9.461 12.875 1.00 52.50 73 GLY A C 1
ATOM 538 O O . GLY A 1 73 ? -6.302 10.184 13.750 1.00 52.50 73 GLY A O 1
ATOM 539 N N . HIS A 1 74 ? -8.078 9.177 12.826 1.00 49.66 74 HIS A N 1
ATOM 540 C CA . HIS A 1 74 ? -9.047 9.657 13.814 1.00 49.66 74 HIS A CA 1
ATOM 541 C C . HIS A 1 74 ? -8.884 9.036 15.217 1.00 49.66 74 HIS A C 1
ATOM 543 O O . HIS A 1 74 ? -9.267 9.666 16.202 1.00 49.66 74 HIS A O 1
ATOM 549 N N . ARG A 1 75 ? -8.294 7.838 15.351 1.00 49.66 75 ARG A N 1
ATOM 550 C CA . ARG A 1 75 ? -8.054 7.153 16.641 1.00 49.66 75 ARG A CA 1
ATOM 551 C C . ARG A 1 75 ? -6.598 7.205 17.119 1.00 49.66 75 ARG A C 1
ATOM 553 O O . ARG A 1 75 ? -6.338 6.980 18.298 1.00 49.66 75 ARG A O 1
ATOM 560 N N . LEU A 1 76 ? -5.645 7.541 16.246 1.00 46.00 76 LEU A N 1
ATOM 561 C CA . LEU A 1 76 ? -4.205 7.430 16.527 1.00 46.00 76 LEU A CA 1
ATOM 562 C C . LEU A 1 76 ? -3.633 8.518 17.459 1.00 46.00 76 LEU A C 1
ATOM 564 O O . LEU A 1 76 ? -2.504 8.408 17.933 1.00 46.00 76 LEU A O 1
ATOM 568 N N . ARG A 1 77 ? -4.412 9.553 17.787 1.00 48.97 77 ARG A N 1
ATOM 569 C CA . ARG A 1 77 ? -3.960 10.725 18.562 1.00 48.97 77 ARG A CA 1
ATOM 570 C C . ARG A 1 77 ? -3.624 10.437 20.044 1.00 48.97 77 ARG A C 1
ATOM 572 O O . ARG A 1 77 ? -3.305 11.369 20.774 1.00 48.97 77 ARG A O 1
ATOM 579 N N . ARG A 1 78 ? -3.684 9.182 20.518 1.00 47.34 78 ARG A N 1
ATOM 580 C CA . ARG A 1 78 ? -3.494 8.827 21.945 1.00 47.34 78 ARG A CA 1
ATOM 581 C C . ARG A 1 78 ? -2.396 7.804 22.279 1.00 47.34 78 ARG A C 1
ATOM 583 O O . ARG A 1 78 ? -2.184 7.571 23.461 1.00 47.34 78 ARG A O 1
ATOM 590 N N . SER A 1 79 ? -1.681 7.222 21.310 1.00 53.50 79 SER A N 1
ATOM 591 C CA . SER A 1 79 ? -0.752 6.096 21.563 1.00 53.50 79 SER A CA 1
ATOM 592 C C . SER A 1 79 ? 0.693 6.369 21.117 1.00 53.50 79 SER A C 1
ATOM 594 O O . SER A 1 79 ? 1.238 5.711 20.233 1.00 53.50 79 SER A O 1
ATOM 596 N N . LEU A 1 80 ? 1.342 7.350 21.749 1.00 49.09 80 LEU A N 1
ATOM 597 C CA . LEU A 1 80 ? 2.792 7.572 21.610 1.00 49.09 80 LEU A CA 1
ATOM 598 C C . LEU A 1 80 ? 3.636 6.483 22.313 1.00 49.09 80 LEU A C 1
ATOM 600 O O . LEU A 1 80 ? 4.835 6.399 22.075 1.00 49.09 80 LEU A O 1
ATOM 604 N N . MET A 1 81 ? 3.023 5.609 23.125 1.00 44.75 81 MET A N 1
ATOM 605 C CA . MET A 1 81 ? 3.709 4.514 23.835 1.00 44.75 81 MET A CA 1
ATOM 606 C C . MET A 1 81 ? 3.933 3.236 23.000 1.00 44.75 81 MET A C 1
ATOM 608 O O . MET A 1 81 ? 4.634 2.351 23.471 1.00 44.75 81 MET A O 1
ATOM 612 N N . SER A 1 82 ? 3.434 3.140 21.756 1.00 52.00 82 SER A N 1
ATOM 613 C CA . SER A 1 82 ? 3.688 1.975 20.869 1.00 52.00 82 SER A CA 1
ATOM 614 C C . SER A 1 82 ? 5.008 2.039 20.083 1.00 52.00 82 SER A C 1
ATOM 616 O O . SER A 1 82 ? 5.329 1.133 19.318 1.00 52.00 82 SER A O 1
ATOM 618 N N . TRP A 1 83 ? 5.793 3.108 20.255 1.00 47.44 83 TRP A N 1
ATOM 619 C CA . TRP A 1 83 ? 7.071 3.277 19.553 1.00 47.44 83 TRP A CA 1
ATOM 620 C C . TRP A 1 83 ? 8.145 2.284 20.032 1.00 47.44 83 TRP A C 1
ATOM 622 O O . TRP A 1 83 ? 8.982 1.863 19.240 1.00 47.44 83 TRP A O 1
ATOM 632 N N . LEU A 1 84 ? 8.095 1.849 21.297 1.00 46.38 84 LEU A N 1
ATOM 633 C CA . LEU A 1 84 ? 9.044 0.873 21.853 1.00 46.38 84 LEU A CA 1
ATOM 634 C C . LEU A 1 84 ? 8.776 -0.564 21.376 1.00 46.38 84 LEU A C 1
ATOM 636 O O . LEU A 1 84 ? 9.729 -1.271 21.049 1.00 46.38 84 LEU A O 1
ATOM 640 N N . ASP A 1 85 ? 7.508 -0.954 21.223 1.00 52.00 85 ASP A N 1
ATOM 641 C CA . ASP A 1 85 ? 7.119 -2.261 20.660 1.00 52.00 85 ASP A CA 1
ATOM 642 C C . ASP A 1 85 ? 7.528 -2.410 19.185 1.00 52.00 85 ASP A C 1
ATOM 644 O O . ASP A 1 85 ? 7.653 -3.518 18.668 1.00 52.00 85 ASP A O 1
ATOM 648 N N . LEU A 1 86 ? 7.767 -1.284 18.506 1.00 52.97 86 LEU A N 1
ATOM 649 C CA . LEU A 1 86 ? 8.201 -1.221 17.115 1.00 52.97 86 LEU A CA 1
ATOM 650 C C . LEU A 1 86 ? 9.731 -1.286 16.980 1.00 52.97 86 LEU A C 1
ATOM 652 O O . LEU A 1 86 ? 10.241 -1.912 16.053 1.00 52.97 86 LEU A O 1
ATOM 656 N N . ILE A 1 87 ? 10.467 -0.668 17.909 1.00 54.00 87 ILE A N 1
ATOM 657 C CA . ILE A 1 87 ? 11.934 -0.574 17.852 1.00 54.00 87 ILE A CA 1
ATOM 658 C C . ILE A 1 87 ? 12.600 -1.911 18.184 1.00 54.00 87 ILE A C 1
ATOM 660 O O . ILE A 1 87 ? 13.586 -2.262 17.543 1.00 54.00 87 ILE A O 1
ATOM 664 N N . VAL A 1 88 ? 12.077 -2.681 19.142 1.00 52.47 88 VAL A N 1
ATOM 665 C CA . VAL A 1 88 ? 12.744 -3.910 19.610 1.00 52.47 88 VAL A CA 1
ATOM 666 C C . VAL A 1 88 ? 12.776 -5.015 18.537 1.00 52.47 88 VAL A C 1
ATOM 668 O O . VAL A 1 88 ? 13.868 -5.502 18.237 1.00 52.47 88 VAL A O 1
ATOM 671 N N . PRO A 1 89 ? 11.662 -5.385 17.870 1.00 53.25 89 PRO A N 1
ATOM 672 C CA . PRO A 1 89 ? 11.698 -6.379 16.795 1.00 53.25 89 PRO A CA 1
ATOM 673 C C . PRO A 1 89 ? 12.442 -5.869 15.555 1.00 53.25 89 PRO A C 1
ATOM 675 O O . PRO A 1 89 ? 13.163 -6.633 14.914 1.00 53.25 89 PRO A O 1
ATOM 678 N N . ALA A 1 90 ? 12.317 -4.572 15.241 1.00 52.19 90 ALA A N 1
ATOM 679 C CA . ALA A 1 90 ? 13.031 -3.946 14.131 1.00 52.19 90 ALA A CA 1
ATOM 680 C C . ALA A 1 90 ? 14.551 -3.944 14.353 1.00 52.19 90 ALA A C 1
ATOM 682 O O . ALA A 1 90 ? 15.300 -4.219 13.421 1.00 52.19 90 ALA A O 1
ATOM 683 N N . ALA A 1 91 ? 15.016 -3.709 15.583 1.00 52.62 91 ALA A N 1
ATOM 684 C CA . ALA A 1 91 ? 16.431 -3.772 15.936 1.00 52.62 91 ALA A CA 1
ATOM 685 C C . ALA A 1 91 ? 16.978 -5.205 15.856 1.00 52.62 91 ALA A C 1
ATOM 687 O O . ALA A 1 91 ? 18.074 -5.411 15.337 1.00 52.62 91 ALA A O 1
ATOM 688 N N . VAL A 1 92 ? 16.216 -6.210 16.302 1.00 54.91 92 VAL A N 1
ATOM 689 C CA . VAL A 1 92 ? 16.606 -7.630 16.198 1.00 54.91 92 VAL A CA 1
ATOM 690 C C . VAL A 1 92 ? 16.693 -8.070 14.731 1.00 54.91 92 VAL A C 1
ATOM 692 O O . VAL A 1 92 ? 17.678 -8.691 14.329 1.00 54.91 92 VAL A O 1
ATOM 695 N N . ALA A 1 93 ? 15.717 -7.682 13.905 1.00 53.84 93 ALA A N 1
ATOM 696 C CA . ALA A 1 93 ? 15.736 -7.934 12.465 1.00 53.84 93 ALA A CA 1
ATOM 697 C C . ALA A 1 93 ? 16.896 -7.204 11.761 1.00 53.84 93 ALA A C 1
ATOM 699 O O . ALA A 1 93 ? 17.598 -7.807 10.950 1.00 53.84 93 ALA A O 1
ATOM 700 N N . ALA A 1 94 ? 17.162 -5.944 12.123 1.00 53.88 94 ALA A N 1
ATOM 701 C CA . ALA A 1 94 ? 18.299 -5.175 11.616 1.00 53.88 94 ALA A CA 1
ATOM 702 C C . ALA A 1 94 ? 19.655 -5.782 12.029 1.00 53.88 94 ALA A C 1
ATOM 704 O O . ALA A 1 94 ? 20.615 -5.742 11.263 1.00 53.88 94 ALA A O 1
ATOM 705 N N . SER A 1 95 ? 19.733 -6.406 13.209 1.00 49.78 95 SER A N 1
ATOM 706 C CA . SER A 1 95 ? 20.939 -7.096 13.690 1.00 49.78 95 SER A CA 1
ATOM 707 C C . SER A 1 95 ? 21.240 -8.352 12.863 1.00 49.78 95 SER A C 1
ATOM 709 O O . SER A 1 95 ? 22.371 -8.545 12.416 1.00 49.78 95 SER A O 1
ATOM 711 N N . GLY A 1 96 ? 20.220 -9.177 12.588 1.00 52.06 96 GLY A N 1
ATOM 712 C CA . GLY A 1 96 ? 20.345 -10.325 11.678 1.00 52.06 96 GLY A CA 1
ATOM 713 C C . GLY A 1 96 ? 20.654 -9.910 10.232 1.00 52.06 96 GLY A C 1
ATOM 714 O O . GLY A 1 96 ? 21.370 -10.608 9.515 1.00 52.06 96 GLY A O 1
ATOM 715 N N . TRP A 1 97 ? 20.186 -8.729 9.827 1.00 60.84 97 TRP A N 1
ATOM 716 C CA . TRP A 1 97 ? 20.446 -8.125 8.522 1.00 60.84 97 TRP A CA 1
ATOM 717 C C . TRP A 1 97 ? 21.886 -7.624 8.353 1.00 60.84 97 TRP A C 1
ATOM 719 O O . TRP A 1 97 ? 22.495 -7.921 7.328 1.00 60.84 97 TRP A O 1
ATOM 729 N N . CYS A 1 98 ? 22.476 -6.954 9.350 1.00 48.28 98 CYS A N 1
ATOM 730 C CA . CYS A 1 98 ? 23.898 -6.584 9.322 1.00 48.28 98 CYS A CA 1
ATOM 731 C C . CYS A 1 98 ? 24.800 -7.816 9.162 1.00 48.28 98 CYS A C 1
ATOM 733 O O . CYS A 1 98 ? 25.753 -7.780 8.387 1.00 48.28 98 CYS A O 1
ATOM 735 N N . ALA A 1 99 ? 24.465 -8.930 9.821 1.00 51.34 99 ALA A N 1
ATOM 736 C CA . ALA A 1 99 ? 25.177 -10.191 9.629 1.00 51.34 99 ALA A CA 1
ATOM 737 C C . ALA A 1 99 ? 25.028 -10.718 8.186 1.00 51.34 99 ALA A C 1
ATOM 739 O O . ALA A 1 99 ? 26.023 -11.063 7.553 1.00 51.34 99 ALA A O 1
ATOM 740 N N . SER A 1 100 ? 23.816 -10.703 7.619 1.00 50.47 100 SER A N 1
ATOM 741 C CA . SER A 1 100 ? 23.575 -11.129 6.230 1.00 50.47 100 SER A CA 1
ATOM 742 C C . SER A 1 100 ? 24.220 -10.207 5.186 1.00 50.47 100 SER A C 1
ATOM 744 O O . SER A 1 100 ? 24.612 -10.686 4.125 1.00 50.47 100 SER A O 1
ATOM 746 N N . LEU A 1 101 ? 24.346 -8.906 5.465 1.00 53.72 101 LEU A N 1
ATOM 747 C CA . LEU A 1 101 ? 25.041 -7.937 4.615 1.00 53.72 101 LEU A CA 1
ATOM 748 C C . LEU A 1 101 ? 26.555 -8.139 4.636 1.00 53.72 101 LEU A C 1
ATOM 750 O O . LEU A 1 101 ? 27.168 -8.129 3.577 1.00 53.72 101 LEU A O 1
ATOM 754 N N . VAL A 1 102 ? 27.159 -8.365 5.806 1.00 53.22 102 VAL A N 1
ATOM 755 C CA . VAL A 1 102 ? 28.606 -8.623 5.923 1.00 53.22 102 VAL A CA 1
ATOM 756 C C . VAL A 1 102 ? 28.998 -9.896 5.166 1.00 53.22 102 VAL A C 1
ATOM 758 O O . VAL A 1 102 ? 30.011 -9.908 4.470 1.00 53.22 102 VAL A O 1
ATOM 761 N N . PHE A 1 103 ? 28.157 -10.934 5.207 1.00 50.31 103 PHE A N 1
ATOM 762 C CA . PHE A 1 103 ? 28.382 -12.163 4.443 1.00 50.31 103 PHE A CA 1
ATOM 763 C C . PHE A 1 103 ? 28.079 -12.043 2.937 1.00 50.31 103 PHE A C 1
ATOM 765 O O . PHE A 1 103 ? 28.639 -12.812 2.161 1.00 50.31 103 PHE A O 1
ATOM 772 N N . ASN A 1 104 ? 27.244 -11.090 2.502 1.00 46.59 104 ASN A N 1
ATOM 773 C CA . ASN A 1 104 ? 26.879 -10.909 1.086 1.00 46.59 104 ASN A CA 1
ATOM 774 C C . ASN A 1 104 ? 27.728 -9.835 0.364 1.00 46.59 104 ASN A C 1
ATOM 776 O O . ASN A 1 104 ? 27.932 -9.911 -0.841 1.00 46.59 104 ASN A O 1
ATOM 780 N N . VAL A 1 105 ? 28.262 -8.847 1.092 1.00 49.75 105 VAL A N 1
ATOM 781 C CA . VAL A 1 105 ? 29.106 -7.754 0.561 1.00 49.75 105 VAL A CA 1
ATOM 782 C C . VAL A 1 105 ? 30.602 -8.093 0.632 1.00 49.75 105 VAL A C 1
ATOM 784 O O . VAL A 1 105 ? 31.394 -7.537 -0.122 1.00 49.75 105 VAL A O 1
ATOM 787 N N . GLY A 1 106 ? 31.004 -9.068 1.455 1.00 44.38 106 GLY A N 1
ATOM 788 C CA . GLY A 1 106 ? 32.395 -9.529 1.565 1.00 44.38 106 GLY A CA 1
ATOM 789 C C . GLY A 1 106 ? 32.970 -10.253 0.335 1.00 44.38 106 GLY A C 1
ATOM 790 O O . GLY A 1 106 ? 34.081 -10.765 0.422 1.00 44.38 106 GLY A O 1
ATOM 791 N N . HIS A 1 107 ? 32.247 -10.326 -0.790 1.00 44.72 107 HIS A N 1
ATOM 792 C CA . HIS A 1 107 ? 32.682 -11.037 -2.002 1.00 44.72 107 HIS A CA 1
ATOM 793 C C . HIS A 1 107 ? 32.772 -10.160 -3.265 1.00 44.72 107 HIS A C 1
ATOM 795 O O . HIS A 1 107 ? 32.912 -10.695 -4.363 1.00 44.72 107 HIS A O 1
ATOM 801 N N . VAL A 1 108 ? 32.685 -8.827 -3.155 1.00 46.56 108 VAL A N 1
ATOM 802 C CA . VAL A 1 108 ? 32.772 -7.943 -4.331 1.00 46.56 108 VAL A CA 1
ATOM 803 C C . VAL A 1 108 ? 33.772 -6.813 -4.093 1.00 46.56 108 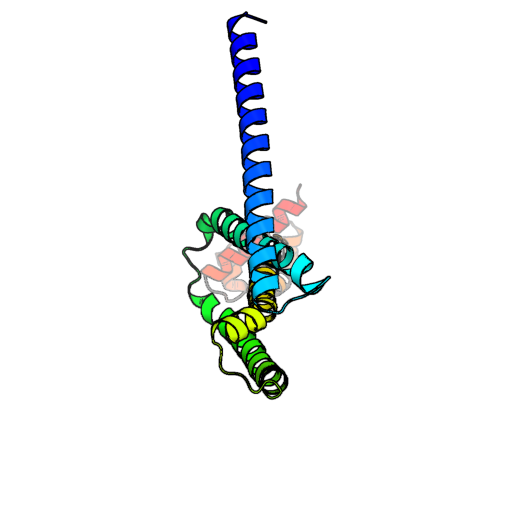VAL A C 1
ATOM 805 O O . VAL A 1 108 ? 33.479 -5.809 -3.450 1.00 46.56 108 VAL A O 1
ATOM 808 N N . GLU A 1 109 ? 34.969 -6.988 -4.646 1.00 48.66 109 GLU A N 1
ATOM 809 C CA . GLU A 1 109 ? 36.023 -5.977 -4.742 1.00 48.66 109 GLU A CA 1
ATOM 810 C C . GLU A 1 109 ? 35.745 -4.982 -5.888 1.00 48.66 109 GLU A C 1
ATOM 812 O O . GLU A 1 109 ? 36.459 -5.007 -6.878 1.00 48.66 109 GLU A O 1
ATOM 817 N N . VAL A 1 110 ? 34.739 -4.096 -5.805 1.00 47.72 110 VAL A N 1
ATOM 818 C CA . VAL A 1 110 ? 34.718 -2.848 -6.614 1.00 47.72 110 VAL A CA 1
ATOM 819 C C . VAL A 1 110 ? 33.922 -1.747 -5.893 1.00 47.72 110 VAL A C 1
ATOM 821 O O . VAL A 1 110 ? 32.758 -1.926 -5.542 1.00 47.72 110 VAL A O 1
ATOM 824 N N . HIS A 1 111 ? 34.551 -0.587 -5.681 1.00 52.62 111 HIS A N 1
ATOM 825 C CA . HIS A 1 111 ? 33.986 0.592 -5.016 1.00 52.62 111 HIS A CA 1
ATOM 826 C C . HIS A 1 111 ? 33.104 1.441 -5.947 1.00 52.62 111 HIS A C 1
ATOM 828 O O . HIS A 1 111 ? 33.565 2.451 -6.475 1.00 52.62 111 HIS A O 1
ATOM 834 N N . ASP A 1 112 ? 31.828 1.083 -6.104 1.00 61.09 112 ASP A N 1
ATOM 835 C CA . ASP A 1 112 ? 30.838 1.982 -6.706 1.00 61.09 112 ASP A CA 1
ATOM 836 C C . ASP A 1 112 ? 29.545 2.057 -5.871 1.00 61.09 112 ASP A C 1
ATOM 838 O O . ASP A 1 112 ? 28.864 1.058 -5.623 1.00 61.09 112 ASP A O 1
ATOM 842 N N . PHE A 1 113 ? 29.219 3.266 -5.402 1.00 52.88 113 PHE A N 1
ATOM 843 C CA . PHE A 1 113 ? 28.113 3.534 -4.473 1.00 52.88 113 PHE A CA 1
ATOM 844 C C . PHE A 1 113 ? 26.749 3.218 -5.099 1.00 52.88 113 PHE A C 1
ATOM 846 O O . PHE A 1 113 ? 25.852 2.734 -4.408 1.00 52.88 113 PHE A O 1
ATOM 853 N N . ALA A 1 114 ? 26.597 3.432 -6.409 1.00 52.03 114 ALA A N 1
ATOM 854 C CA . ALA A 1 114 ? 25.371 3.113 -7.138 1.00 52.03 114 ALA A CA 1
ATOM 855 C C . ALA A 1 114 ? 25.146 1.593 -7.227 1.00 52.03 114 ALA A C 1
ATOM 857 O O . ALA A 1 114 ? 24.037 1.104 -6.990 1.00 52.03 114 ALA A O 1
ATOM 858 N N . THR A 1 115 ? 26.215 0.828 -7.459 1.00 56.38 115 THR A N 1
ATOM 859 C CA . THR A 1 115 ? 26.196 -0.643 -7.449 1.00 56.38 115 THR A CA 1
ATOM 860 C C . THR A 1 115 ? 25.846 -1.194 -6.058 1.00 56.38 115 THR A C 1
ATOM 862 O O . THR A 1 115 ? 25.011 -2.093 -5.920 1.00 56.38 115 THR A O 1
ATOM 865 N N . GLN A 1 116 ? 26.404 -0.599 -5.000 1.00 55.12 116 GLN A N 1
ATOM 866 C CA . GLN A 1 116 ? 26.117 -0.980 -3.615 1.00 55.12 116 GLN A CA 1
ATOM 867 C C . GLN A 1 116 ? 24.681 -0.622 -3.193 1.00 55.12 116 GLN A C 1
ATOM 869 O O . GLN A 1 116 ? 24.010 -1.416 -2.531 1.00 55.12 116 GLN A O 1
ATOM 874 N N . ALA A 1 117 ? 24.177 0.537 -3.628 1.00 55.62 117 ALA A N 1
ATOM 875 C CA . ALA A 1 117 ? 22.794 0.951 -3.409 1.00 55.62 117 ALA A CA 1
ATOM 876 C C . ALA A 1 117 ? 21.804 0.011 -4.115 1.00 55.62 117 ALA A C 1
ATOM 878 O O . ALA A 1 117 ? 20.829 -0.413 -3.498 1.00 55.62 117 ALA A O 1
ATOM 879 N N . THR A 1 118 ? 22.090 -0.390 -5.360 1.00 55.66 118 THR A N 1
ATOM 880 C CA . THR A 1 118 ? 21.278 -1.339 -6.147 1.00 55.66 118 THR A CA 1
ATOM 881 C C . THR A 1 118 ? 21.180 -2.707 -5.474 1.00 55.66 118 THR A C 1
ATOM 883 O O . THR A 1 118 ? 20.090 -3.267 -5.349 1.00 55.66 118 THR A O 1
ATOM 886 N N . ALA A 1 119 ? 22.305 -3.229 -4.975 1.00 55.72 119 ALA A N 1
ATOM 887 C CA . ALA A 1 119 ? 22.346 -4.493 -4.239 1.00 55.72 119 ALA A CA 1
ATOM 888 C C . ALA A 1 119 ? 21.588 -4.431 -2.898 1.00 55.72 119 ALA A C 1
ATOM 890 O O . ALA A 1 119 ? 21.104 -5.454 -2.409 1.00 55.72 119 ALA A O 1
ATOM 891 N N . ALA A 1 120 ? 21.450 -3.235 -2.318 1.00 53.50 120 ALA A N 1
ATOM 892 C CA . ALA A 1 120 ? 20.704 -3.005 -1.087 1.00 53.50 120 ALA A CA 1
ATOM 893 C C . ALA A 1 120 ? 19.188 -2.833 -1.307 1.00 53.50 120 ALA A C 1
ATOM 895 O O . ALA A 1 120 ? 18.429 -3.014 -0.354 1.00 53.50 120 ALA A O 1
ATOM 896 N N . VAL A 1 121 ? 18.715 -2.541 -2.530 1.00 54.69 121 VAL A N 1
ATOM 897 C CA . VAL A 1 121 ? 17.277 -2.334 -2.793 1.00 54.69 121 VAL A CA 1
ATOM 898 C C . VAL A 1 121 ? 16.440 -3.578 -2.464 1.00 54.69 121 VAL A C 1
ATOM 900 O O . VAL A 1 121 ? 15.464 -3.420 -1.732 1.00 54.69 121 VAL A O 1
ATOM 903 N N . PRO A 1 122 ? 16.791 -4.812 -2.893 1.00 51.19 122 PRO A N 1
ATOM 904 C CA . PRO A 1 122 ? 16.002 -5.991 -2.538 1.00 51.19 122 PRO A CA 1
ATOM 905 C C . PRO A 1 122 ? 15.839 -6.244 -1.031 1.00 51.19 122 PRO A C 1
ATOM 907 O O . PRO A 1 122 ? 14.702 -6.421 -0.579 1.00 51.19 122 PRO A O 1
ATOM 910 N N . PRO A 1 123 ? 16.905 -6.213 -0.206 1.00 54.78 123 PRO A N 1
ATOM 911 C CA . PRO A 1 123 ? 16.741 -6.380 1.231 1.00 54.78 123 PRO A CA 1
ATOM 912 C C . PRO A 1 123 ? 16.026 -5.192 1.895 1.00 54.78 123 PRO A C 1
ATOM 914 O O . PRO A 1 123 ? 15.187 -5.420 2.767 1.00 54.78 123 PRO A O 1
ATOM 917 N N . LEU A 1 124 ? 16.259 -3.945 1.469 1.00 55.50 124 LEU A N 1
ATOM 918 C CA . LEU A 1 124 ? 15.538 -2.781 2.007 1.00 55.50 124 LEU A CA 1
ATOM 919 C C . LEU A 1 124 ? 14.037 -2.815 1.671 1.00 55.50 124 LEU A C 1
ATOM 921 O O . LEU A 1 124 ? 13.207 -2.515 2.531 1.00 55.50 124 LEU A O 1
ATOM 925 N N . ALA A 1 125 ? 13.675 -3.244 0.459 1.00 54.88 125 ALA A N 1
ATOM 926 C CA . ALA A 1 125 ? 12.285 -3.419 0.044 1.00 54.88 125 ALA A CA 1
ATOM 927 C C . ALA A 1 125 ? 11.580 -4.490 0.892 1.00 54.88 125 ALA A C 1
ATOM 929 O O . ALA A 1 125 ? 10.475 -4.265 1.390 1.00 54.88 125 ALA A O 1
ATOM 930 N N . SER A 1 126 ? 12.252 -5.620 1.138 1.00 54.94 126 SER A N 1
ATOM 931 C CA . SER A 1 126 ? 11.735 -6.676 2.016 1.00 54.94 126 SER A CA 1
ATOM 932 C C . SER A 1 126 ? 11.538 -6.201 3.464 1.00 54.94 126 SER A C 1
ATOM 934 O O . SER A 1 126 ? 10.548 -6.561 4.098 1.00 54.94 126 SER A O 1
ATOM 936 N N . MET A 1 127 ? 12.422 -5.330 3.966 1.00 57.16 127 MET A N 1
ATOM 937 C CA . MET A 1 127 ? 12.372 -4.791 5.327 1.00 57.16 127 MET A CA 1
ATOM 938 C C . MET A 1 127 ? 11.155 -3.894 5.539 1.00 57.16 127 MET A C 1
ATOM 940 O O . MET A 1 127 ? 10.425 -4.056 6.515 1.00 57.16 127 MET A O 1
ATOM 944 N N . VAL A 1 128 ? 10.910 -2.959 4.623 1.00 60.47 128 VAL A N 1
ATOM 945 C CA . VAL A 1 128 ? 9.746 -2.071 4.726 1.00 60.47 128 VAL A CA 1
ATOM 946 C C . VAL A 1 128 ? 8.454 -2.841 4.474 1.00 60.47 128 VAL A C 1
ATOM 948 O O . VAL A 1 128 ? 7.481 -2.632 5.197 1.00 60.47 128 VAL A O 1
ATOM 951 N N . GLY A 1 129 ? 8.456 -3.783 3.524 1.00 60.09 129 GLY A N 1
ATOM 952 C CA . GLY A 1 129 ? 7.323 -4.672 3.279 1.00 60.09 129 GLY A CA 1
ATOM 953 C C . GLY A 1 129 ? 6.933 -5.476 4.522 1.00 60.09 129 GLY A C 1
ATOM 954 O O . GLY A 1 129 ? 5.773 -5.470 4.937 1.00 60.09 129 GLY A O 1
ATOM 955 N N . LEU A 1 130 ? 7.921 -6.097 5.174 1.00 63.66 130 LEU A N 1
ATOM 956 C CA . LEU A 1 130 ? 7.741 -6.822 6.429 1.00 63.66 130 LEU A CA 1
ATOM 957 C C . LEU A 1 130 ? 7.282 -5.893 7.558 1.00 63.66 130 LEU A C 1
ATOM 959 O O . LEU A 1 130 ? 6.377 -6.249 8.303 1.00 63.66 130 LEU A O 1
ATOM 963 N N . LEU A 1 131 ? 7.850 -4.692 7.677 1.00 63.91 131 LEU A N 1
ATOM 964 C CA . LEU A 1 131 ? 7.475 -3.735 8.717 1.00 63.91 131 LEU A CA 1
ATOM 965 C C . LEU A 1 131 ? 6.022 -3.267 8.569 1.00 63.91 131 LEU A C 1
ATOM 967 O O . LEU A 1 131 ? 5.296 -3.202 9.562 1.00 63.91 131 LEU A O 1
ATOM 971 N N . VAL A 1 132 ? 5.563 -2.986 7.348 1.00 62.38 132 VAL A N 1
ATOM 972 C CA . VAL A 1 132 ? 4.161 -2.628 7.088 1.00 62.38 132 VAL A CA 1
ATOM 973 C C . VAL A 1 132 ? 3.231 -3.821 7.307 1.00 62.38 132 VAL A C 1
ATOM 975 O O . VAL A 1 132 ? 2.165 -3.650 7.904 1.00 62.38 132 VAL A O 1
ATOM 978 N N . LEU A 1 133 ? 3.628 -5.030 6.896 1.00 61.59 133 LEU A N 1
ATOM 979 C CA . LEU A 1 133 ? 2.860 -6.253 7.141 1.00 61.59 133 LEU A CA 1
ATOM 980 C C . LEU A 1 133 ? 2.711 -6.523 8.643 1.00 61.59 133 LEU A C 1
ATOM 982 O O . LEU A 1 133 ? 1.600 -6.728 9.125 1.00 61.59 133 LEU A O 1
ATOM 986 N N . LEU A 1 134 ? 3.810 -6.454 9.396 1.00 66.19 134 LEU A N 1
ATOM 987 C CA . LEU A 1 134 ? 3.819 -6.627 10.847 1.00 66.19 134 LEU A CA 1
ATOM 988 C C . LEU A 1 134 ? 3.018 -5.527 11.548 1.00 66.19 134 LEU A C 1
ATOM 990 O O . LEU A 1 134 ? 2.244 -5.823 12.456 1.00 66.19 134 LEU A O 1
ATOM 994 N N . ARG A 1 135 ? 3.126 -4.270 11.100 1.00 63.59 135 ARG A N 1
ATOM 995 C CA . ARG A 1 135 ? 2.320 -3.153 11.618 1.00 63.59 135 ARG A CA 1
ATOM 996 C C . ARG A 1 135 ? 0.827 -3.395 11.405 1.00 63.59 135 ARG A C 1
ATOM 998 O O . ARG A 1 135 ? 0.028 -3.166 12.312 1.00 63.59 135 ARG A O 1
ATOM 1005 N N . THR A 1 136 ? 0.458 -3.856 10.216 1.00 61.03 136 THR A N 1
ATOM 1006 C CA . THR A 1 136 ? -0.924 -4.178 9.854 1.00 61.03 136 THR A CA 1
ATOM 1007 C C . THR A 1 136 ? -1.442 -5.344 10.695 1.00 61.03 136 THR A C 1
ATOM 1009 O O . THR A 1 136 ? -2.500 -5.235 11.311 1.00 61.03 136 THR A O 1
ATOM 1012 N N . LEU A 1 137 ? -0.662 -6.421 10.814 1.00 67.31 137 LEU A N 1
ATOM 1013 C CA . LEU A 1 137 ? -0.994 -7.597 11.618 1.00 67.31 137 LEU A CA 1
ATOM 1014 C C . LEU A 1 137 ? -1.186 -7.245 13.097 1.00 67.31 137 LEU A C 1
ATOM 1016 O O . LEU A 1 137 ? -2.212 -7.584 13.681 1.00 67.31 137 LEU A O 1
ATOM 1020 N N . HIS A 1 138 ? -0.234 -6.525 13.694 1.00 61.66 138 HIS A N 1
ATOM 1021 C CA . HIS A 1 138 ? -0.312 -6.106 15.092 1.00 61.66 138 HIS A CA 1
ATOM 1022 C C . HIS A 1 138 ? -1.552 -5.245 15.351 1.00 61.66 138 HIS A C 1
ATOM 1024 O O . HIS A 1 138 ? -2.247 -5.436 16.346 1.00 61.66 138 HIS A O 1
ATOM 1030 N N . ARG A 1 139 ? -1.887 -4.341 14.423 1.00 62.16 139 ARG A N 1
ATOM 1031 C CA . ARG A 1 139 ? -3.118 -3.551 14.499 1.00 62.16 139 ARG A CA 1
ATOM 1032 C C . ARG A 1 139 ? -4.368 -4.436 14.485 1.00 62.16 139 ARG A C 1
ATOM 1034 O O . ARG A 1 139 ? -5.259 -4.208 15.297 1.00 62.16 139 ARG A O 1
ATOM 1041 N N . TYR A 1 140 ? -4.448 -5.441 13.614 1.00 59.41 140 TYR A N 1
ATOM 1042 C CA . TYR A 1 140 ? -5.596 -6.356 13.581 1.00 59.41 140 TYR A CA 1
ATOM 1043 C C . TYR A 1 140 ? -5.703 -7.219 14.842 1.00 59.41 140 TYR A C 1
ATOM 1045 O O . TYR A 1 140 ? -6.808 -7.422 15.346 1.00 59.41 140 TYR A O 1
ATOM 1053 N N . VAL A 1 141 ? -4.579 -7.674 15.397 1.00 65.12 141 VAL A N 1
ATOM 1054 C CA . VAL A 1 141 ? -4.552 -8.429 16.660 1.00 65.12 141 VAL A CA 1
ATOM 1055 C C . VAL A 1 141 ? -4.979 -7.543 17.836 1.00 65.12 141 VAL A C 1
ATOM 1057 O O . VAL A 1 141 ? -5.808 -7.956 18.646 1.00 65.12 141 VAL A O 1
ATOM 1060 N N . ALA A 1 142 ? -4.499 -6.300 17.897 1.00 59.62 142 ALA A N 1
ATOM 1061 C CA . ALA A 1 142 ? -4.880 -5.338 18.931 1.00 59.62 142 ALA A CA 1
ATOM 1062 C C . ALA A 1 142 ? -6.364 -4.934 18.847 1.00 59.62 142 ALA A C 1
ATOM 1064 O O . ALA A 1 142 ? -7.019 -4.798 19.875 1.00 59.62 142 ALA A O 1
ATOM 1065 N N . LEU A 1 143 ? -6.919 -4.807 17.635 1.00 55.72 143 LEU A N 1
ATOM 1066 C CA . LEU A 1 143 ? -8.351 -4.561 17.417 1.00 55.72 143 LEU A CA 1
ATOM 1067 C C . LEU A 1 143 ? -9.218 -5.786 17.737 1.00 55.72 143 LEU A C 1
ATOM 1069 O O . LEU A 1 143 ? -10.329 -5.624 18.223 1.00 55.72 143 LEU A O 1
ATOM 1073 N N . SER A 1 144 ? -8.714 -7.001 17.510 1.00 53.19 144 SER A N 1
ATOM 1074 C CA . SER A 1 144 ? -9.397 -8.250 17.899 1.00 53.19 144 SER A CA 1
ATOM 1075 C C . SER A 1 144 ? -9.345 -8.502 19.411 1.00 53.19 144 SER A C 1
ATOM 1077 O O . SER A 1 144 ? -10.090 -9.332 19.927 1.00 53.19 144 SER A O 1
ATOM 1079 N N . SER A 1 145 ? -8.454 -7.788 20.107 1.00 49.16 145 SER A N 1
ATOM 1080 C CA . SER A 1 145 ? -8.300 -7.806 21.562 1.00 49.16 145 SER A CA 1
ATOM 1081 C C . SER A 1 145 ? -9.147 -6.744 22.268 1.00 49.16 145 SER A C 1
ATOM 1083 O O . SER A 1 145 ? -9.172 -6.735 23.498 1.00 49.16 145 SER A O 1
ATOM 1085 N N . GLU A 1 146 ? -9.880 -5.888 21.536 1.00 43.44 146 GLU A N 1
ATOM 1086 C CA . GLU A 1 146 ? -11.084 -5.276 22.107 1.00 43.44 146 GLU A CA 1
ATOM 1087 C C . GLU A 1 146 ? -12.003 -6.442 22.467 1.00 43.44 146 GLU A C 1
ATOM 1089 O O . GLU A 1 146 ? -12.417 -7.188 21.571 1.00 43.44 146 GLU A O 1
ATOM 1094 N N . PRO A 1 147 ? -12.281 -6.670 23.761 1.00 42.88 147 PRO A N 1
ATOM 1095 C CA . PRO A 1 147 ? -13.140 -7.758 24.152 1.00 42.88 147 PRO A CA 1
ATOM 1096 C C . PRO A 1 147 ? -14.455 -7.523 23.426 1.00 42.88 147 PRO A C 1
ATOM 1098 O O . PRO A 1 147 ? -15.120 -6.510 23.659 1.00 42.88 147 PRO A O 1
ATOM 1101 N N . LEU A 1 148 ? -14.850 -8.478 22.571 1.00 47.56 148 LEU A N 1
ATOM 1102 C CA . LEU A 1 148 ? -16.262 -8.785 22.382 1.00 47.56 148 LEU A CA 1
ATOM 1103 C C . LEU A 1 148 ? -16.899 -8.529 23.733 1.00 47.56 148 LEU A C 1
ATOM 1105 O O . LEU A 1 148 ? -16.425 -9.117 24.710 1.00 47.56 148 LEU A O 1
ATOM 1109 N N . ALA A 1 149 ? -17.853 -7.602 23.775 1.00 44.56 149 ALA A N 1
ATOM 1110 C CA . ALA A 1 149 ? -18.698 -7.315 24.914 1.00 44.56 149 ALA A CA 1
ATOM 1111 C C . ALA A 1 149 ? -19.353 -8.630 25.349 1.00 44.56 149 ALA A C 1
ATOM 1113 O O . ALA A 1 149 ? -20.485 -8.959 25.012 1.00 44.56 149 ALA A O 1
ATOM 1114 N N . ARG A 1 150 ? -18.562 -9.445 26.030 1.00 44.47 150 ARG A N 1
ATOM 1115 C CA . ARG A 1 150 ? -18.927 -10.667 26.679 1.00 44.47 150 ARG A CA 1
ATOM 1116 C C . ARG A 1 150 ? -19.429 -10.115 27.984 1.00 44.47 150 ARG A C 1
ATOM 1118 O O . ARG A 1 150 ? -18.674 -9.543 28.767 1.00 44.47 150 ARG A O 1
ATOM 1125 N N . THR A 1 151 ? -20.740 -10.177 28.124 1.00 50.97 151 THR A N 1
ATOM 1126 C CA . THR A 1 151 ? -21.494 -9.997 29.355 1.00 50.97 151 THR A CA 1
ATOM 1127 C C . THR A 1 151 ? -20.963 -10.970 30.412 1.00 50.97 151 THR A C 1
ATOM 1129 O O . THR A 1 151 ? -21.574 -11.969 30.755 1.00 50.97 151 THR A O 1
ATOM 1132 N N . THR A 1 152 ? -19.763 -10.707 30.895 1.00 52.81 152 THR A N 1
ATOM 1133 C CA . THR A 1 152 ? -19.096 -11.360 32.009 1.00 52.81 152 THR A CA 1
ATOM 1134 C C . THR A 1 152 ? -18.578 -10.207 32.834 1.00 52.81 152 THR A C 1
ATOM 1136 O O . THR A 1 152 ? -17.974 -9.283 32.286 1.00 52.81 152 THR A O 1
ATOM 1139 N N . ALA A 1 153 ? -18.923 -10.197 34.117 1.00 55.38 153 ALA A N 1
ATOM 1140 C CA . ALA A 1 153 ? -18.501 -9.152 35.033 1.00 55.38 153 ALA A CA 1
ATOM 1141 C C . ALA A 1 153 ? -16.997 -8.873 34.881 1.00 55.38 153 ALA A C 1
ATOM 1143 O O . ALA A 1 153 ? -16.243 -9.794 34.551 1.00 55.38 153 ALA A O 1
ATOM 1144 N N . PRO A 1 154 ? -16.531 -7.634 35.124 1.00 61.66 154 PRO A N 1
ATOM 1145 C CA . PRO A 1 154 ? -15.101 -7.391 35.239 1.00 61.66 154 PRO A CA 1
ATOM 1146 C C . PRO A 1 154 ? -14.522 -8.421 36.217 1.00 61.66 154 PRO A C 1
ATOM 1148 O O . PRO A 1 154 ? -15.093 -8.617 37.288 1.00 61.66 154 PRO A O 1
ATOM 1151 N N . VAL A 1 155 ? -13.416 -9.081 35.854 1.00 62.47 155 VAL A N 1
ATOM 1152 C CA . VAL A 1 155 ? -12.756 -10.136 36.662 1.00 62.47 155 VAL A CA 1
ATOM 1153 C C . VAL A 1 155 ? -12.513 -9.680 38.110 1.00 62.47 155 VAL A C 1
ATOM 1155 O O . VAL A 1 155 ? -12.508 -10.477 39.042 1.00 62.47 155 VAL A O 1
ATOM 1158 N N . GLU A 1 156 ? -12.385 -8.370 38.307 1.00 71.88 156 GLU A N 1
ATOM 1159 C CA . GLU A 1 156 ? -12.230 -7.721 39.605 1.00 71.88 156 GLU A CA 1
ATOM 1160 C C . GLU A 1 156 ? -13.484 -7.780 40.505 1.00 71.88 156 GLU A C 1
ATOM 1162 O O . GLU A 1 156 ? -13.371 -7.716 41.729 1.00 71.88 156 GLU A O 1
ATOM 1167 N N . ILE A 1 157 ? -14.682 -7.921 39.926 1.00 76.44 157 ILE A N 1
ATOM 1168 C CA . ILE A 1 157 ? -15.964 -7.930 40.647 1.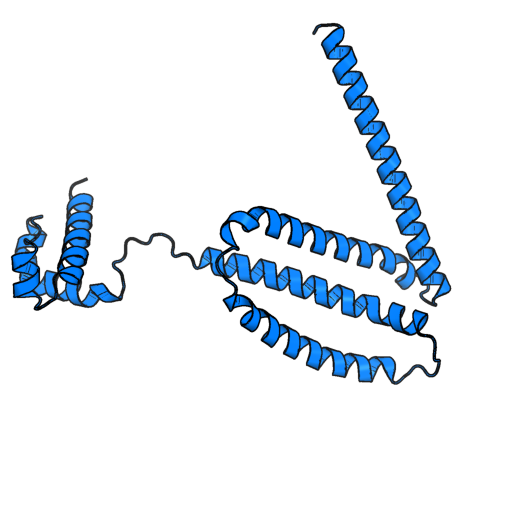00 76.44 157 ILE A CA 1
ATOM 1169 C C . ILE A 1 157 ? -16.481 -9.349 40.901 1.00 76.44 157 ILE A C 1
ATOM 1171 O O . ILE A 1 157 ? -17.248 -9.564 41.839 1.00 76.44 157 ILE A O 1
ATOM 1175 N N . GLU A 1 158 ? -16.012 -10.330 40.130 1.00 80.19 158 GLU A N 1
ATOM 1176 C CA . GLU A 1 158 ? -16.359 -11.749 40.269 1.00 80.19 158 GLU A CA 1
ATOM 1177 C C . GLU A 1 158 ? -16.322 -12.269 41.724 1.00 80.19 158 GLU A C 1
ATOM 1179 O O . GLU A 1 158 ? -17.325 -12.833 42.168 1.00 80.19 158 GLU A O 1
ATOM 1184 N N . PRO A 1 159 ? -15.274 -12.020 42.544 1.00 84.31 159 PRO A N 1
ATOM 1185 C CA . PRO A 1 159 ? -15.273 -12.476 43.938 1.00 84.31 159 PRO A CA 1
ATOM 1186 C C . PRO A 1 159 ? -16.388 -11.842 44.787 1.00 84.31 159 PRO A C 1
ATOM 1188 O O . PRO A 1 159 ? -16.894 -12.469 45.721 1.00 84.31 159 PRO A O 1
ATOM 1191 N N . TYR A 1 160 ? -16.805 -10.612 44.472 1.00 85.69 160 TYR A N 1
ATOM 1192 C CA . TYR A 1 160 ? -17.921 -9.955 45.154 1.00 85.69 160 TYR A CA 1
ATOM 1193 C C . TYR A 1 160 ? -19.275 -10.464 44.662 1.00 85.69 160 TYR A C 1
ATOM 1195 O O . TYR A 1 160 ? -20.207 -10.509 45.459 1.00 85.69 160 TYR A O 1
ATOM 1203 N N . LEU A 1 161 ? -19.390 -10.875 43.396 1.00 86.12 161 LEU A N 1
ATOM 1204 C CA . LEU A 1 161 ? -20.605 -11.487 42.851 1.00 86.12 161 LEU A CA 1
ATOM 1205 C C . LEU A 1 161 ? -20.829 -12.889 43.411 1.00 86.12 161 LEU A C 1
ATOM 1207 O O . LEU A 1 161 ? -21.945 -13.190 43.825 1.00 86.12 161 LEU A O 1
ATOM 1211 N N . THR A 1 162 ? -19.779 -13.707 43.509 1.00 87.25 162 THR A N 1
ATOM 1212 C CA . THR A 1 162 ? -19.846 -15.016 44.175 1.00 87.25 162 THR A CA 1
ATOM 1213 C C . THR A 1 162 ? -20.292 -14.851 45.624 1.00 87.25 162 THR A C 1
ATOM 1215 O O . THR A 1 162 ? -21.293 -15.428 46.033 1.00 87.25 162 THR A O 1
ATOM 1218 N N . ARG A 1 163 ? -19.657 -13.938 46.371 1.00 86.31 163 ARG A N 1
ATOM 1219 C CA . ARG A 1 163 ? -20.056 -13.653 47.755 1.00 86.31 163 ARG A CA 1
ATOM 1220 C C . ARG A 1 163 ? -21.467 -13.054 47.857 1.00 86.31 163 ARG A C 1
ATOM 1222 O O . ARG A 1 163 ? -22.168 -13.313 48.829 1.00 86.31 163 ARG A O 1
ATOM 1229 N N . ALA A 1 164 ? -21.909 -12.261 46.880 1.00 86.75 164 ALA A N 1
ATOM 1230 C CA . ALA A 1 164 ? -23.278 -11.749 46.838 1.00 86.75 164 ALA A CA 1
ATOM 1231 C C . ALA A 1 164 ? -24.303 -12.862 46.606 1.00 86.75 164 ALA A C 1
ATOM 1233 O O . ALA A 1 164 ? -25.368 -12.818 47.215 1.00 86.75 164 ALA A O 1
ATOM 1234 N N . ARG A 1 165 ? -23.982 -13.866 45.783 1.00 86.75 165 ARG A N 1
ATOM 1235 C CA . ARG A 1 165 ? -24.819 -15.060 45.603 1.00 86.75 165 ARG A CA 1
ATOM 1236 C C . ARG A 1 165 ? -24.899 -15.891 46.881 1.00 86.75 165 ARG A C 1
ATOM 1238 O O . ARG A 1 165 ? -25.988 -16.327 47.223 1.00 86.75 165 ARG A O 1
ATOM 1245 N N . ASP A 1 166 ? -23.803 -16.024 47.622 1.00 87.38 166 ASP A N 1
ATOM 1246 C CA . ASP A 1 166 ? -23.806 -16.758 48.894 1.00 87.38 166 ASP A CA 1
ATOM 1247 C C . ASP A 1 166 ? -24.642 -16.048 49.972 1.00 87.38 166 ASP A C 1
ATOM 1249 O O . ASP A 1 166 ? -25.384 -16.680 50.717 1.00 87.38 166 ASP A O 1
ATOM 1253 N N . VAL A 1 167 ? -24.534 -14.717 50.060 1.00 87.38 167 VAL A N 1
ATOM 1254 C CA . VAL A 1 167 ? -25.185 -13.924 51.121 1.00 87.38 167 VAL A CA 1
ATOM 1255 C C . VAL A 1 167 ? -26.637 -13.568 50.785 1.00 87.38 167 VAL A C 1
ATOM 1257 O O . VAL A 1 167 ? -27.466 -13.458 51.686 1.00 87.38 167 VAL A O 1
ATOM 1260 N N . PHE A 1 168 ? -26.954 -13.353 49.507 1.00 89.31 168 PHE A N 1
ATOM 1261 C CA . PHE A 1 168 ? -28.259 -12.866 49.046 1.00 89.31 168 PHE A CA 1
ATOM 1262 C C . PHE A 1 168 ? -28.945 -13.821 48.058 1.00 89.31 168 PHE A C 1
ATOM 1264 O O . PHE A 1 168 ? -29.859 -13.405 47.348 1.00 89.31 168 PHE A O 1
ATOM 1271 N N . GLY A 1 169 ? -28.523 -15.086 47.996 1.00 82.94 169 GLY A N 1
ATOM 1272 C CA . GLY A 1 169 ? -28.980 -16.061 47.002 1.00 82.94 169 GLY A CA 1
ATOM 1273 C C . GLY A 1 169 ? -30.496 -16.230 46.938 1.00 82.94 169 GLY A C 1
ATOM 1274 O O . GLY A 1 169 ? -31.057 -16.187 45.849 1.00 82.94 169 GLY A O 1
ATOM 1275 N N . GLU A 1 170 ? -31.174 -16.327 48.084 1.00 82.19 170 GLU A N 1
ATOM 1276 C CA . GLU A 1 170 ? -32.641 -16.441 48.136 1.00 82.19 170 GLU A CA 1
ATOM 1277 C C . GLU A 1 170 ? -33.344 -15.201 47.567 1.00 82.19 170 GLU A C 1
ATOM 1279 O O . GLU A 1 170 ? -34.302 -15.308 46.804 1.00 82.19 170 GLU A O 1
ATOM 1284 N N . GLN A 1 171 ? -32.829 -14.013 47.887 1.00 84.06 171 GLN A N 1
ATOM 1285 C CA . GLN A 1 171 ? -33.388 -12.751 47.409 1.00 84.06 171 GLN A CA 1
ATOM 1286 C C . GLN A 1 171 ? -33.193 -12.596 45.891 1.00 84.06 171 GLN A C 1
ATOM 1288 O O . GLN A 1 171 ? -34.118 -12.216 45.171 1.00 84.06 171 GLN A O 1
ATOM 1293 N N . LEU A 1 172 ? -32.008 -12.964 45.396 1.00 85.75 172 LEU A N 1
ATOM 1294 C CA . LEU A 1 172 ? -31.692 -12.968 43.969 1.00 85.75 172 LEU A CA 1
ATOM 1295 C C . LEU A 1 172 ? -32.509 -14.020 43.204 1.00 85.75 172 LEU A C 1
ATOM 1297 O O . LEU A 1 172 ? -32.934 -13.748 42.083 1.00 85.75 172 LEU A O 1
ATOM 1301 N N . ALA A 1 173 ? -32.779 -15.182 43.808 1.00 81.69 173 ALA A N 1
ATOM 1302 C CA . ALA A 1 173 ? -33.651 -16.214 43.242 1.00 81.69 173 ALA A CA 1
ATOM 1303 C C . ALA A 1 173 ? -35.111 -15.743 43.128 1.00 81.69 173 ALA A C 1
ATOM 1305 O O . ALA A 1 173 ? -35.792 -16.084 42.164 1.00 81.69 173 ALA A O 1
ATOM 1306 N N . GLY A 1 174 ? -35.569 -14.888 44.050 1.00 81.00 174 GLY A N 1
ATOM 1307 C CA . GLY A 1 174 ? -36.844 -14.167 43.943 1.00 81.00 174 GLY A CA 1
ATOM 1308 C C . GLY A 1 174 ? -36.856 -13.047 42.889 1.00 81.00 174 GLY A C 1
ATOM 1309 O O . GLY A 1 174 ? -37.882 -12.401 42.672 1.00 81.00 174 GLY A O 1
ATOM 1310 N N . GLY A 1 175 ? -35.728 -12.795 42.217 1.00 82.06 175 GLY A N 1
ATOM 1311 C CA . GLY A 1 175 ? -35.577 -11.720 41.238 1.00 82.06 175 GLY A CA 1
ATOM 1312 C C . GLY A 1 175 ? -35.528 -10.324 41.862 1.00 82.06 175 GLY A C 1
ATOM 1313 O O . GLY A 1 175 ? -35.801 -9.342 41.172 1.00 82.06 175 GLY A O 1
ATOM 1314 N N . GLU A 1 176 ? -35.206 -10.223 43.152 1.00 83.62 176 GLU A N 1
ATOM 1315 C CA . GLU A 1 176 ? -35.025 -8.954 43.849 1.00 83.62 176 GLU A CA 1
ATOM 1316 C C . GLU A 1 176 ? -33.537 -8.647 44.044 1.00 83.62 176 GLU A C 1
ATOM 1318 O O . GLU A 1 176 ? -32.758 -9.479 44.508 1.00 83.62 176 GLU A O 1
ATOM 1323 N N . VAL A 1 177 ? -33.126 -7.418 43.724 1.00 86.69 177 VAL A N 1
ATOM 1324 C CA . VAL A 1 177 ? -31.737 -6.976 43.908 1.00 86.69 177 VAL A CA 1
ATOM 1325 C C . VAL A 1 177 ? -31.588 -6.273 45.264 1.00 86.69 177 VAL A C 1
ATOM 1327 O O . VAL A 1 177 ? -32.326 -5.323 45.546 1.00 86.69 177 VAL A O 1
ATOM 1330 N N . PRO A 1 178 ? -30.629 -6.680 46.120 1.00 87.12 178 PRO A N 1
ATOM 1331 C CA . PRO A 1 178 ? -30.381 -6.016 47.395 1.00 87.12 178 PRO A CA 1
ATOM 1332 C C . PRO A 1 178 ? -29.947 -4.556 47.211 1.00 87.12 178 PRO A C 1
ATOM 1334 O O . PRO A 1 178 ? -29.126 -4.235 46.354 1.00 87.12 178 PRO A O 1
ATOM 1337 N N . SER A 1 179 ? -30.432 -3.656 48.072 1.00 88.88 179 SER A N 1
ATOM 1338 C CA . SER A 1 179 ? -30.092 -2.230 47.989 1.00 88.88 179 SER A CA 1
ATOM 1339 C C . SER A 1 179 ? -28.596 -1.958 48.210 1.00 88.88 179 SER A C 1
ATOM 1341 O O . SER A 1 179 ? -27.912 -2.675 48.944 1.00 88.88 179 SER A O 1
ATOM 1343 N N . LEU A 1 180 ? -28.085 -0.852 47.651 1.00 88.00 180 LEU A N 1
ATOM 1344 C CA . LEU A 1 180 ? -26.670 -0.451 47.767 1.00 88.00 180 LEU A CA 1
ATOM 1345 C C . LEU A 1 180 ? -26.151 -0.434 49.212 1.00 88.00 180 LEU A C 1
ATOM 1347 O O . LEU A 1 180 ? -25.030 -0.860 49.481 1.00 88.00 180 LEU A O 1
ATOM 1351 N N . ARG A 1 181 ? -26.962 0.044 50.165 1.00 86.00 181 ARG A N 1
ATOM 1352 C CA . ARG A 1 181 ? -26.597 0.069 51.591 1.00 86.00 181 ARG A CA 1
ATOM 1353 C C . ARG A 1 181 ? -26.409 -1.345 52.145 1.00 86.00 181 ARG A C 1
ATOM 1355 O O . ARG A 1 181 ? -25.485 -1.572 52.922 1.00 86.00 181 ARG A O 1
ATOM 1362 N N . ARG A 1 182 ? -27.265 -2.280 51.728 1.00 86.88 182 ARG A N 1
ATOM 1363 C CA . ARG A 1 182 ? -27.240 -3.677 52.163 1.00 86.88 182 ARG A CA 1
ATOM 1364 C C . ARG A 1 182 ? -26.074 -4.436 51.533 1.00 86.88 182 ARG A C 1
ATOM 1366 O O . ARG A 1 182 ? -25.391 -5.159 52.246 1.00 86.88 182 ARG A O 1
ATOM 1373 N N . LEU A 1 183 ? -25.772 -4.179 50.258 1.00 88.44 183 LEU A N 1
ATOM 1374 C CA . LEU A 1 183 ? -24.588 -4.717 49.576 1.00 88.44 183 LEU A CA 1
ATOM 1375 C C . LEU A 1 183 ? -23.288 -4.257 50.245 1.00 88.44 183 LEU A C 1
ATOM 1377 O O . LEU A 1 183 ? -22.420 -5.078 50.525 1.00 88.44 183 LEU A O 1
ATOM 1381 N N . LYS A 1 184 ? -23.173 -2.965 50.583 1.00 89.50 184 LYS A N 1
ATOM 1382 C CA . LYS A 1 184 ? -22.014 -2.443 51.328 1.00 89.50 184 LYS A CA 1
ATOM 1383 C C . LYS A 1 184 ? -21.827 -3.155 52.668 1.00 89.50 184 LYS A C 1
ATOM 1385 O O . LYS A 1 184 ? -20.709 -3.541 52.996 1.00 89.50 184 LYS A O 1
ATOM 1390 N N . ALA A 1 185 ? -22.910 -3.321 53.429 1.00 87.88 185 ALA A N 1
ATOM 1391 C CA . ALA A 1 185 ? -22.868 -3.946 54.749 1.00 87.88 185 ALA A CA 1
ATOM 1392 C C . ALA A 1 185 ? -22.574 -5.455 54.677 1.00 87.88 185 ALA A C 1
ATOM 1394 O O . ALA A 1 185 ? -21.717 -5.941 55.409 1.00 87.88 185 ALA A O 1
ATOM 1395 N N . GLY A 1 186 ? -23.243 -6.180 53.776 1.00 85.50 186 GLY A N 1
ATOM 1396 C CA . GLY A 1 186 ? -23.105 -7.632 53.637 1.00 85.50 186 GLY A CA 1
ATOM 1397 C C . GLY A 1 186 ? -21.775 -8.063 53.021 1.00 85.50 186 GLY A C 1
ATOM 1398 O O . GLY A 1 186 ? -21.186 -9.045 53.460 1.00 85.50 186 GLY A O 1
ATOM 1399 N N . LEU A 1 187 ? -21.258 -7.306 52.048 1.00 87.81 187 LEU A N 1
ATOM 1400 C CA . LEU A 1 187 ? -20.012 -7.642 51.348 1.00 87.81 187 LEU A CA 1
ATOM 1401 C C . LEU A 1 187 ? -18.777 -6.946 51.936 1.00 87.81 187 LEU A C 1
ATOM 1403 O O . LEU A 1 187 ? -17.660 -7.263 51.534 1.00 87.81 187 LEU A O 1
ATOM 1407 N N . ARG A 1 188 ? -18.966 -6.016 52.886 1.00 87.44 188 ARG A N 1
ATOM 1408 C CA . ARG A 1 188 ? -17.914 -5.165 53.476 1.00 87.44 188 ARG A CA 1
ATOM 1409 C C . ARG A 1 188 ? -17.089 -4.425 52.414 1.00 87.44 188 ARG A C 1
ATOM 1411 O O . ARG A 1 188 ? -15.866 -4.361 52.488 1.00 87.44 188 ARG A O 1
ATOM 1418 N N . ILE A 1 189 ? -17.777 -3.862 51.422 1.00 85.81 189 ILE A N 1
ATOM 1419 C CA . ILE A 1 189 ? -17.170 -3.149 50.289 1.00 85.81 189 ILE A CA 1
ATOM 1420 C C . ILE A 1 189 ? -17.475 -1.649 50.316 1.00 85.81 189 ILE A C 1
ATOM 1422 O O . ILE A 1 189 ? -18.502 -1.195 50.830 1.00 85.81 189 ILE A O 1
ATOM 1426 N N . GLY A 1 190 ? -16.577 -0.866 49.713 1.00 83.94 190 GLY A N 1
ATOM 1427 C CA . GLY A 1 190 ? -16.765 0.567 49.500 1.00 83.94 190 GLY A CA 1
ATOM 1428 C C . GLY A 1 190 ? -17.924 0.888 48.545 1.00 83.94 190 GLY A C 1
ATOM 1429 O O . GLY A 1 190 ? -18.383 0.055 47.765 1.00 83.94 190 GLY A O 1
ATOM 1430 N N . GLN A 1 191 ? -18.389 2.139 48.581 1.00 83.81 191 GLN A N 1
ATOM 1431 C CA . GLN A 1 191 ? -19.480 2.630 47.730 1.00 83.81 191 GLN A CA 1
ATOM 1432 C C . GLN A 1 191 ? -19.268 2.476 46.209 1.00 83.81 191 GLN A C 1
ATOM 1434 O O . GLN A 1 191 ? -20.250 2.125 45.554 1.00 83.81 191 GLN A O 1
ATOM 1439 N N . PRO A 1 192 ? -18.073 2.711 45.623 1.00 82.12 192 PRO A N 1
ATOM 1440 C CA . PRO A 1 192 ? -17.885 2.521 44.181 1.00 82.12 192 PRO A CA 1
ATOM 1441 C C . PRO A 1 192 ? -18.098 1.058 43.760 1.00 82.12 192 PRO A C 1
ATOM 1443 O O . PRO A 1 192 ? -18.949 0.799 42.916 1.00 82.12 192 PRO A O 1
ATOM 1446 N N . ARG A 1 193 ? -17.465 0.096 44.449 1.00 81.81 193 ARG A N 1
ATOM 1447 C CA . ARG A 1 193 ? -17.664 -1.348 44.198 1.00 81.81 193 ARG A CA 1
ATOM 1448 C C . ARG A 1 193 ? -19.120 -1.780 44.383 1.00 81.81 193 ARG A C 1
ATOM 1450 O O . ARG A 1 193 ? -19.644 -2.542 43.582 1.00 81.81 193 ARG A O 1
ATOM 1457 N N . ALA A 1 194 ? -19.807 -1.265 45.405 1.00 86.12 194 ALA A N 1
ATOM 1458 C CA . ALA A 1 194 ? -21.217 -1.593 45.622 1.00 86.12 194 ALA A CA 1
ATOM 1459 C C . ALA A 1 194 ? -22.126 -1.144 44.464 1.00 86.12 194 ALA A C 1
ATOM 1461 O O . ALA A 1 194 ? -23.082 -1.848 44.146 1.00 86.12 194 ALA A O 1
ATOM 1462 N N . LYS A 1 195 ? -21.833 0.002 43.827 1.00 87.38 195 LYS A N 1
ATOM 1463 C CA . LYS A 1 195 ? -22.571 0.466 42.640 1.00 87.38 195 LYS A CA 1
ATOM 1464 C C . LYS A 1 195 ? -22.370 -0.467 41.451 1.00 87.38 195 LYS A C 1
ATOM 1466 O O . LYS A 1 195 ? -23.344 -0.795 40.782 1.00 87.38 195 LYS A O 1
ATOM 1471 N N . GLU A 1 196 ? -21.136 -0.902 41.220 1.00 86.56 196 GLU A N 1
ATOM 1472 C CA . GLU A 1 196 ? -20.804 -1.804 40.115 1.00 86.56 196 GLU A CA 1
ATOM 1473 C C . GLU A 1 196 ? -21.467 -3.181 40.297 1.00 86.56 196 GLU A C 1
ATOM 1475 O O . GLU A 1 196 ? -22.126 -3.669 39.381 1.00 86.56 196 GLU A O 1
ATOM 1480 N N . VAL A 1 197 ? -21.398 -3.760 41.506 1.00 86.19 197 VAL A N 1
ATOM 1481 C CA . VAL A 1 197 ? -22.080 -5.023 41.856 1.00 86.19 197 VAL A CA 1
ATOM 1482 C C . VAL A 1 197 ? -23.595 -4.904 41.662 1.00 86.19 197 VAL A C 1
ATOM 1484 O O . VAL A 1 197 ? -24.210 -5.767 41.042 1.00 86.19 197 VAL A O 1
ATOM 1487 N N . HIS A 1 198 ? -24.211 -3.825 42.152 1.00 88.06 198 HIS A N 1
ATOM 1488 C CA . HIS A 1 198 ? -25.653 -3.606 42.015 1.00 88.06 198 HIS A CA 1
ATOM 1489 C C . HIS A 1 198 ? -26.090 -3.476 40.553 1.00 88.06 198 HIS A C 1
ATOM 1491 O O . HIS A 1 198 ? -27.103 -4.054 40.163 1.00 88.06 198 HIS A O 1
ATOM 1497 N N . ALA A 1 199 ? -25.346 -2.718 39.741 1.00 86.81 199 ALA A N 1
ATOM 1498 C CA . ALA A 1 199 ? -25.631 -2.563 38.317 1.00 86.81 199 ALA A CA 1
ATOM 1499 C C . ALA A 1 199 ? -25.565 -3.912 37.587 1.00 86.81 199 ALA A C 1
ATOM 1501 O O . ALA A 1 199 ? -26.455 -4.223 36.797 1.00 86.81 199 ALA A O 1
ATOM 1502 N N . HIS A 1 200 ? -24.562 -4.736 37.910 1.00 85.62 200 HIS A N 1
ATOM 1503 C CA . HIS A 1 200 ? -24.396 -6.064 37.318 1.00 85.62 200 HIS A CA 1
ATOM 1504 C C . HIS A 1 200 ? -25.532 -7.021 37.701 1.00 85.62 200 HIS A C 1
ATOM 1506 O O . HIS A 1 200 ? -26.156 -7.617 36.825 1.00 85.62 200 HIS A O 1
ATOM 1512 N N . LEU A 1 201 ? -25.885 -7.089 38.989 1.00 85.50 201 LEU A N 1
ATOM 1513 C CA . LEU A 1 201 ? -27.005 -7.909 39.465 1.00 85.50 201 LEU A CA 1
ATOM 1514 C C . LEU A 1 201 ? -28.338 -7.473 38.846 1.00 85.50 201 LEU A C 1
ATOM 1516 O O . LEU A 1 201 ? -29.119 -8.324 38.436 1.00 85.50 201 LEU A O 1
ATOM 1520 N N . THR A 1 202 ? -28.562 -6.161 38.711 1.00 86.44 202 THR A N 1
ATOM 1521 C CA . THR A 1 202 ? -29.769 -5.606 38.074 1.00 86.44 202 THR A CA 1
ATOM 1522 C C . THR A 1 202 ? -29.867 -6.020 36.609 1.00 86.44 202 THR A C 1
ATOM 1524 O O . THR A 1 202 ? -30.931 -6.457 36.169 1.00 86.44 202 THR A O 1
ATOM 1527 N N . ALA A 1 203 ? -28.759 -5.936 35.865 1.00 82.94 203 ALA A N 1
ATOM 1528 C CA . ALA A 1 203 ? -28.703 -6.366 34.471 1.00 82.94 203 ALA A CA 1
ATOM 1529 C C . ALA A 1 203 ? -29.015 -7.867 34.324 1.00 82.94 203 ALA A C 1
ATOM 1531 O O . ALA A 1 203 ? -29.825 -8.236 33.476 1.00 82.94 203 ALA A O 1
ATOM 1532 N N . LEU A 1 204 ? -28.453 -8.713 35.196 1.00 79.69 204 LEU A N 1
ATOM 1533 C CA . LEU A 1 204 ? -28.713 -10.158 35.202 1.00 79.69 204 LEU A CA 1
ATOM 1534 C C . LEU A 1 204 ? -30.177 -10.493 35.522 1.00 79.69 204 LEU A C 1
ATOM 1536 O O . LEU A 1 204 ? -30.793 -11.294 34.823 1.00 79.69 204 LEU A O 1
ATOM 1540 N N . THR A 1 205 ? -30.763 -9.864 36.545 1.00 78.50 205 THR A N 1
ATOM 1541 C CA . THR A 1 205 ? -32.183 -10.073 36.881 1.00 78.50 205 THR A CA 1
ATOM 1542 C C . THR A 1 205 ? -33.130 -9.528 35.812 1.00 78.50 205 THR A C 1
ATOM 1544 O O . THR A 1 205 ? -34.213 -10.075 35.625 1.00 78.50 205 THR A O 1
ATOM 1547 N N . GLY A 1 206 ? -32.733 -8.469 35.096 1.00 69.31 206 GLY A N 1
ATOM 1548 C CA . GLY A 1 206 ? -33.504 -7.899 33.991 1.00 69.31 206 GLY A CA 1
ATOM 1549 C C . GLY A 1 206 ? -33.537 -8.807 32.762 1.00 69.31 206 GLY A C 1
ATOM 1550 O O . GLY A 1 206 ? -34.593 -8.968 32.161 1.00 69.31 206 GLY A O 1
ATOM 1551 N N . GLN A 1 207 ? -32.415 -9.456 32.435 1.00 61.47 207 GLN A N 1
ATOM 1552 C CA . GLN A 1 207 ? -32.332 -10.442 31.350 1.00 61.47 207 GLN 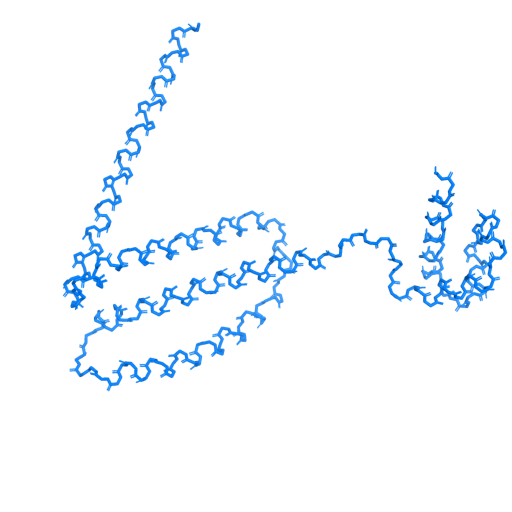A CA 1
ATOM 1553 C C . GLN A 1 207 ? -33.085 -11.742 31.656 1.00 61.47 207 GLN A C 1
ATOM 1555 O O . GLN A 1 207 ? -33.584 -12.382 30.743 1.00 61.47 207 GLN A O 1
ATOM 1560 N N . ALA A 1 208 ? -33.196 -12.137 32.927 1.00 57.62 208 ALA A N 1
ATOM 1561 C CA . ALA A 1 208 ? -33.944 -13.335 33.317 1.00 57.62 208 ALA A CA 1
ATOM 1562 C C . ALA A 1 208 ? -35.479 -13.171 33.236 1.00 57.62 208 ALA A C 1
ATOM 1564 O O . ALA A 1 208 ? -36.199 -14.159 33.360 1.00 57.62 208 ALA A O 1
ATOM 1565 N N . ARG A 1 209 ? -35.988 -11.939 33.076 1.00 55.00 209 ARG A N 1
ATOM 1566 C CA . ARG A 1 209 ? -37.430 -11.625 33.007 1.00 55.00 209 ARG A CA 1
ATOM 1567 C C . ARG A 1 209 ? -37.943 -11.308 31.593 1.00 55.00 209 ARG A C 1
ATOM 1569 O O . ARG A 1 209 ? -39.149 -11.116 31.451 1.00 55.00 209 ARG A O 1
ATOM 1576 N N . SER A 1 210 ? -37.063 -11.218 30.592 1.00 48.72 210 SER A N 1
ATOM 1577 C CA . SER A 1 210 ? -37.406 -11.024 29.170 1.00 48.72 210 SER A CA 1
ATOM 1578 C C . SER A 1 210 ? -37.453 -12.349 28.426 1.00 48.72 210 SER A C 1
ATOM 1580 O O . SER A 1 210 ? -38.394 -12.535 27.631 1.00 48.72 210 SER A O 1
#

Foldseek 3Di:
DDPVVVVVVVVVVVVVVVVVVVVVVVLVVQLVVQLVLCVVLPQDDPRSNCRSVLVVLLVVLVVVLVVVCVVCVVPPPPPPPCVVVLCPVLVVVVVVVVVVCCVVVVPDPDDDPSSVVSVCSVVVSVSSSVSSVVVVVVVVVVVVPPDPVPLDQDPVLVVLLVQCCVQCVVCLVVLHQDDLVVSCVSSVDDSVSSVSSRVSSNVVSVVVVD

Radius of gyration: 31.56 Å; chains: 1; bounding box: 74×34×79 Å

pLDDT: mean 70.49, std 15.63, range [42.88, 95.25]

Sequence (210 aa):
MSARTIARTVTVALMGVAVLVATGDGFAQSYAGLYGWATEHGLHGWKAQSFPLMVDLFIGVGELGLFLLAIDGHRLRRSLMSWLDLIVPAAVAASGWCASLVFNVGHVEVHDFATQATAAVPPLASMVGLLVLLRTLHRYVALSSEPLARTTAPVEIEPYLTRARDVFGEQLAGGEVPSLRRLKAGLRIGQPRAKEVHAHLTALTGQARS